Protein AF-A0A1B1BI35-F1 (afdb_monomer_lite)

InterPro domains:
  IPR041413 MmyB-like transcription regulator ligand binding [PF17765] (44-197)

Structure (mmCIF, N/CA/C/O backbone):
data_AF-A0A1B1BI35-F1
#
_entry.id   AF-A0A1B1BI35-F1
#
loop_
_atom_site.group_PDB
_atom_site.id
_atom_site.type_symbol
_atom_site.label_atom_id
_atom_site.label_alt_id
_atom_site.label_comp_id
_atom_site.label_asym_id
_atom_site.label_entity_id
_atom_site.label_seq_id
_atom_site.pdbx_PDB_ins_code
_atom_site.Cartn_x
_atom_site.Cartn_y
_atom_site.Cartn_z
_atom_site.occupancy
_atom_site.B_iso_or_equiv
_atom_site.auth_seq_id
_atom_site.auth_comp_id
_atom_site.auth_asym_id
_atom_site.auth_atom_id
_atom_site.pdbx_PDB_model_num
ATOM 1 N N . MET A 1 1 ? 9.831 3.622 -31.249 1.00 60.44 1 MET A N 1
ATOM 2 C CA . MET A 1 1 ? 9.665 2.218 -31.692 1.00 60.44 1 MET A CA 1
ATOM 3 C C . MET A 1 1 ? 8.207 2.016 -32.098 1.00 60.44 1 MET A C 1
ATOM 5 O O . MET A 1 1 ? 7.365 2.662 -31.490 1.00 60.44 1 MET A O 1
ATOM 9 N N . SER A 1 2 ? 7.895 1.240 -33.143 1.00 77.88 2 SER A N 1
ATOM 10 C CA . SER A 1 2 ? 6.505 1.103 -33.618 1.00 77.88 2 SER A CA 1
ATOM 11 C C . SER A 1 2 ? 5.723 0.047 -32.829 1.00 77.88 2 SER A C 1
ATOM 13 O O . SER A 1 2 ? 6.297 -0.936 -32.355 1.00 77.88 2 SER A O 1
ATOM 15 N N . ASP A 1 3 ? 4.401 0.211 -32.743 1.00 76.00 3 ASP A N 1
ATOM 16 C CA . ASP A 1 3 ? 3.504 -0.740 -32.066 1.00 76.00 3 ASP A CA 1
ATOM 17 C C . ASP A 1 3 ? 3.540 -2.140 -32.683 1.00 76.00 3 ASP A C 1
ATOM 19 O O . ASP A 1 3 ? 3.352 -3.139 -31.992 1.00 76.00 3 ASP A O 1
ATOM 23 N N . GLN A 1 4 ? 3.830 -2.232 -33.980 1.00 79.25 4 GLN A N 1
ATOM 24 C CA . GLN A 1 4 ? 4.000 -3.507 -34.665 1.00 79.25 4 GLN A CA 1
ATOM 25 C C . GLN A 1 4 ? 5.261 -4.245 -34.190 1.00 79.25 4 GLN A C 1
ATOM 27 O O . GLN A 1 4 ? 5.220 -5.459 -33.983 1.00 79.25 4 GLN A O 1
ATOM 32 N N . VAL A 1 5 ? 6.367 -3.523 -33.974 1.00 81.12 5 VAL A N 1
ATOM 33 C CA . VAL A 1 5 ? 7.616 -4.101 -33.452 1.00 81.12 5 VAL A CA 1
ATOM 34 C C . VAL A 1 5 ? 7.436 -4.533 -31.998 1.00 81.12 5 VAL A C 1
ATOM 36 O O . VAL A 1 5 ? 7.802 -5.652 -31.651 1.00 81.12 5 VAL A O 1
ATOM 39 N N . LEU A 1 6 ? 6.793 -3.702 -31.173 1.00 80.81 6 LEU A N 1
ATOM 40 C CA . LEU A 1 6 ? 6.471 -4.037 -29.783 1.00 80.81 6 LEU A CA 1
ATOM 41 C C . LEU A 1 6 ? 5.587 -5.283 -29.670 1.00 80.81 6 LEU A C 1
ATOM 43 O O . LEU A 1 6 ? 5.904 -6.201 -28.920 1.00 80.81 6 LEU A O 1
ATOM 47 N N . ASN A 1 7 ? 4.510 -5.355 -30.453 1.00 79.81 7 ASN A N 1
ATOM 48 C CA . ASN A 1 7 ? 3.645 -6.532 -30.463 1.00 79.81 7 ASN A CA 1
ATOM 49 C C . ASN A 1 7 ? 4.388 -7.791 -30.921 1.00 79.81 7 ASN A C 1
ATOM 51 O O . ASN A 1 7 ? 4.188 -8.856 -30.341 1.00 79.81 7 ASN A O 1
ATOM 55 N N . SER A 1 8 ? 5.264 -7.673 -31.923 1.00 84.50 8 SER A N 1
ATOM 56 C CA . SER A 1 8 ? 6.057 -8.804 -32.418 1.00 84.50 8 SER A CA 1
ATOM 57 C C . SER A 1 8 ? 7.043 -9.309 -31.363 1.00 84.50 8 SER A C 1
ATOM 59 O O . SER A 1 8 ? 7.166 -10.516 -31.173 1.00 84.50 8 SER A O 1
ATOM 61 N N . LEU A 1 9 ? 7.695 -8.398 -30.633 1.00 82.56 9 LEU A N 1
ATOM 62 C CA . LEU A 1 9 ? 8.584 -8.739 -29.520 1.00 82.56 9 LEU A CA 1
ATOM 63 C C . LEU A 1 9 ? 7.821 -9.396 -28.368 1.00 82.56 9 LEU A C 1
ATOM 65 O O . LEU A 1 9 ? 8.246 -10.438 -27.884 1.00 82.56 9 LEU A O 1
ATOM 69 N N . ALA A 1 10 ? 6.665 -8.856 -27.985 1.00 84.12 10 ALA A N 1
ATOM 70 C CA . ALA A 1 10 ? 5.834 -9.431 -26.932 1.00 84.12 10 ALA A CA 1
ATOM 71 C C . ALA A 1 10 ? 5.367 -10.862 -27.256 1.00 84.12 10 ALA A C 1
ATOM 73 O O . ALA A 1 10 ? 5.335 -11.724 -26.381 1.00 84.12 10 ALA A O 1
ATOM 74 N N . VAL A 1 11 ? 5.029 -11.133 -28.524 1.00 83.31 11 VAL A N 1
ATOM 75 C CA . VAL A 1 11 ? 4.691 -12.488 -28.992 1.00 83.31 11 VAL A CA 1
ATOM 76 C C . VAL A 1 11 ? 5.923 -13.396 -29.004 1.00 83.31 11 VAL A C 1
ATOM 78 O O . VAL A 1 11 ? 5.846 -14.527 -28.531 1.00 83.31 11 VAL A O 1
ATOM 81 N N . ALA A 1 12 ? 7.063 -12.915 -29.511 1.00 87.25 12 ALA A N 1
ATOM 82 C CA . ALA A 1 12 ? 8.301 -13.694 -29.576 1.00 87.25 12 ALA A CA 1
ATOM 83 C C . ALA A 1 12 ? 8.819 -14.094 -28.184 1.00 87.25 12 ALA A C 1
ATOM 85 O O . ALA A 1 12 ? 9.282 -15.218 -28.003 1.00 87.25 12 ALA A O 1
ATOM 86 N N . LEU A 1 13 ? 8.690 -13.194 -27.206 1.00 85.06 13 LEU A N 1
ATOM 87 C CA . LEU A 1 13 ? 9.061 -13.413 -25.807 1.00 85.06 13 LEU A CA 1
ATOM 88 C C . LEU A 1 13 ? 8.003 -14.192 -25.008 1.00 85.06 13 LEU A C 1
ATOM 90 O O . LEU A 1 13 ? 8.249 -14.510 -23.852 1.00 85.06 13 LEU A O 1
ATOM 94 N N . ARG A 1 14 ? 6.858 -14.537 -25.622 1.00 84.25 14 ARG A N 1
ATOM 95 C CA . ARG A 1 14 ? 5.731 -15.246 -24.986 1.00 84.25 14 ARG A CA 1
ATOM 96 C C . ARG A 1 14 ? 5.229 -14.571 -23.705 1.00 84.25 14 ARG A C 1
ATOM 98 O O . ARG A 1 14 ? 4.849 -15.262 -22.767 1.00 84.25 14 ARG A O 1
ATOM 105 N N . LEU A 1 15 ? 5.214 -13.240 -23.709 1.00 85.56 15 LEU A N 1
ATOM 106 C CA . LEU A 1 15 ? 4.804 -12.455 -22.551 1.00 85.56 15 LEU A CA 1
ATOM 107 C C . LEU A 1 15 ? 3.325 -12.691 -22.222 1.00 85.56 15 LEU A C 1
ATOM 109 O O . LEU A 1 15 ? 2.480 -12.636 -23.129 1.00 85.56 15 LEU A O 1
ATOM 113 N N . ASP A 1 16 ? 3.020 -12.898 -20.943 1.00 84.75 16 ASP A N 1
ATOM 114 C CA . ASP A 1 16 ? 1.648 -12.909 -20.432 1.00 84.75 16 ASP A CA 1
ATOM 115 C C . ASP A 1 16 ? 1.015 -11.501 -20.440 1.00 84.75 16 ASP A C 1
ATOM 117 O O . ASP A 1 16 ? 1.645 -10.515 -20.817 1.00 84.75 16 ASP A O 1
ATOM 121 N N . GLU A 1 17 ? -0.264 -11.371 -20.082 1.00 82.38 17 GLU A N 1
ATOM 122 C CA . GLU A 1 17 ? -0.963 -10.076 -20.128 1.00 82.38 17 GLU A CA 1
ATOM 123 C C . GLU A 1 17 ? -0.304 -8.998 -19.250 1.00 82.38 17 GLU A C 1
ATOM 125 O O . GLU A 1 17 ? -0.201 -7.838 -19.660 1.00 82.38 17 GLU A O 1
ATOM 130 N N . THR A 1 18 ? 0.211 -9.389 -18.086 1.00 79.88 18 THR A N 1
ATOM 131 C CA . THR A 1 18 ? 0.877 -8.490 -17.141 1.00 79.88 18 THR A CA 1
ATOM 132 C C . THR A 1 18 ? 2.262 -8.097 -17.640 1.00 79.88 18 THR A C 1
ATOM 134 O O . THR A 1 18 ? 2.604 -6.912 -17.678 1.00 79.88 18 THR A O 1
ATOM 137 N N . GLU A 1 19 ? 3.042 -9.068 -18.103 1.00 82.50 19 GLU A N 1
ATOM 138 C CA . GLU A 1 19 ? 4.357 -8.847 -18.697 1.00 82.50 19 GLU A CA 1
ATOM 139 C C . GLU A 1 19 ? 4.255 -7.988 -19.960 1.00 82.50 19 GLU A C 1
ATOM 141 O O . GLU A 1 19 ? 5.093 -7.117 -20.193 1.00 82.50 19 GLU A O 1
ATOM 146 N N . ARG A 1 20 ? 3.195 -8.166 -20.759 1.00 83.81 20 ARG A N 1
ATOM 147 C CA . ARG A 1 20 ? 2.880 -7.295 -21.896 1.00 83.81 20 ARG A CA 1
ATOM 148 C C . ARG A 1 20 ? 2.598 -5.881 -21.420 1.00 83.81 20 ARG A C 1
ATOM 150 O O . ARG A 1 20 ? 3.213 -4.959 -21.951 1.00 83.81 20 ARG A O 1
ATOM 157 N N . ALA A 1 21 ? 1.709 -5.689 -20.445 1.00 81.56 21 ALA A N 1
ATOM 158 C CA . ALA A 1 21 ? 1.395 -4.363 -19.914 1.00 81.56 21 ALA A CA 1
ATOM 159 C C . ALA A 1 21 ? 2.665 -3.639 -19.433 1.00 81.56 21 ALA A C 1
ATOM 161 O O . ALA A 1 21 ? 2.911 -2.500 -19.839 1.00 81.56 21 ALA A O 1
ATOM 162 N N . TYR A 1 22 ? 3.522 -4.332 -18.676 1.00 79.50 22 TYR A N 1
ATOM 163 C CA . TYR A 1 22 ? 4.817 -3.810 -18.244 1.00 79.50 22 TYR A CA 1
ATOM 164 C C . TYR A 1 22 ? 5.746 -3.496 -19.425 1.00 79.50 22 TYR A C 1
ATOM 166 O O . TYR A 1 22 ? 6.277 -2.388 -19.517 1.00 79.50 22 TYR A O 1
ATOM 174 N N . PHE A 1 23 ? 5.896 -4.427 -20.372 1.00 82.12 23 PHE A N 1
ATOM 175 C CA . PHE A 1 23 ? 6.736 -4.271 -21.561 1.00 82.12 23 PHE A CA 1
ATOM 176 C C . PHE A 1 23 ? 6.316 -3.067 -22.409 1.00 82.12 23 PHE A C 1
ATOM 178 O O . PHE A 1 23 ? 7.152 -2.248 -22.781 1.00 82.12 23 PHE A O 1
ATOM 185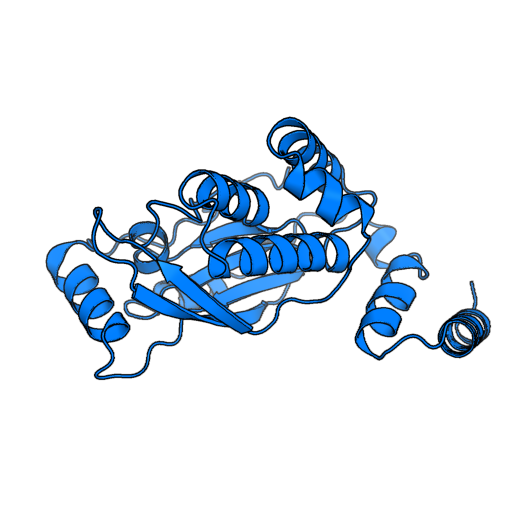 N N . PHE A 1 24 ? 5.020 -2.903 -22.683 1.00 80.25 24 PHE A N 1
ATOM 186 C CA . PHE A 1 24 ? 4.511 -1.744 -23.419 1.00 80.25 24 PHE A CA 1
ATOM 187 C C . PHE A 1 24 ? 4.750 -0.435 -22.669 1.00 80.25 24 PHE A C 1
ATOM 189 O O . PHE A 1 24 ? 5.030 0.581 -23.307 1.00 80.25 24 PHE A O 1
ATOM 196 N N . ARG A 1 25 ? 4.663 -0.456 -21.337 1.00 77.19 25 ARG A N 1
ATOM 197 C CA . ARG A 1 25 ? 4.883 0.711 -20.485 1.00 77.19 25 ARG A CA 1
ATOM 198 C C . ARG A 1 25 ? 6.331 1.192 -20.515 1.00 77.19 25 ARG A C 1
ATOM 200 O O . ARG A 1 25 ? 6.550 2.386 -20.666 1.00 77.19 25 ARG A O 1
ATOM 207 N N . ILE A 1 26 ? 7.301 0.281 -20.422 1.00 79.12 26 ILE A N 1
ATOM 208 C CA . ILE A 1 26 ? 8.733 0.634 -20.448 1.00 79.12 26 ILE A CA 1
ATOM 209 C C . ILE A 1 26 ? 9.250 0.915 -21.864 1.00 79.12 26 ILE A C 1
ATOM 211 O O . ILE A 1 26 ? 10.187 1.684 -22.050 1.00 79.12 26 ILE A O 1
ATOM 215 N N . ALA A 1 27 ? 8.666 0.279 -22.880 1.00 76.50 27 ALA A N 1
ATOM 216 C CA . ALA A 1 27 ? 9.184 0.327 -24.243 1.00 76.50 27 ALA A CA 1
ATOM 217 C C . ALA A 1 27 ? 8.559 1.446 -25.096 1.00 76.50 27 ALA A C 1
ATOM 219 O O . ALA A 1 27 ? 9.023 1.737 -26.208 1.00 76.50 27 ALA A O 1
ATOM 220 N N . ARG A 1 28 ? 7.516 2.098 -24.574 1.00 68.94 28 ARG A N 1
ATOM 221 C CA . ARG A 1 28 ? 7.022 3.373 -25.081 1.00 68.94 28 ARG A CA 1
ATOM 222 C C . ARG A 1 28 ? 7.670 4.495 -24.264 1.00 68.94 28 ARG A C 1
ATOM 224 O O . ARG A 1 28 ? 7.414 4.561 -23.068 1.00 68.94 28 ARG A O 1
ATOM 231 N N . PRO A 1 29 ? 8.432 5.418 -24.878 1.00 52.78 29 PRO A N 1
ATOM 232 C CA . PRO A 1 29 ? 8.625 6.726 -24.270 1.00 52.78 29 PRO A CA 1
ATOM 233 C C . PRO A 1 29 ? 7.230 7.335 -24.158 1.00 52.78 29 PRO A C 1
ATOM 235 O O . PRO A 1 29 ? 6.587 7.648 -25.164 1.00 52.78 29 PRO A O 1
ATOM 238 N N . SER A 1 30 ? 6.689 7.342 -22.948 1.00 46.72 30 SER A N 1
ATOM 239 C CA . SER A 1 30 ? 5.343 7.829 -22.714 1.00 46.72 30 SER A CA 1
ATOM 240 C C . SER A 1 30 ? 5.304 9.302 -23.157 1.00 46.72 30 SER A C 1
ATOM 242 O O . SER A 1 30 ? 6.240 10.042 -22.869 1.00 46.72 30 SER A O 1
ATOM 244 N N . PRO A 1 31 ? 4.248 9.814 -23.811 1.00 45.72 31 PRO A N 1
ATOM 245 C CA . PRO A 1 31 ? 4.056 11.265 -23.901 1.00 45.72 31 PRO A CA 1
ATOM 246 C C . PRO A 1 31 ? 4.034 11.907 -22.500 1.00 45.72 31 PRO A C 1
ATOM 248 O O . PRO A 1 31 ? 4.311 13.090 -22.347 1.00 45.72 31 PRO A O 1
ATOM 251 N N . SER A 1 32 ? 3.754 11.095 -21.474 1.00 43.16 32 SER A N 1
ATOM 252 C CA . SER A 1 32 ? 3.859 11.405 -20.049 1.00 43.16 32 SER A CA 1
ATOM 253 C C . SER A 1 32 ? 5.297 11.416 -19.506 1.00 43.16 32 SER A C 1
ATOM 255 O O . SER A 1 32 ? 5.518 12.009 -18.462 1.00 43.16 32 SER A O 1
ATOM 257 N N . SER A 1 33 ? 6.268 10.796 -20.190 1.00 39.53 33 SER A N 1
ATOM 258 C CA . SER A 1 33 ? 7.699 10.829 -19.837 1.00 39.53 33 SER A CA 1
ATOM 259 C C . SER A 1 33 ? 8.432 12.014 -20.480 1.00 39.53 33 SER A C 1
ATOM 261 O O . SER A 1 33 ? 9.617 12.214 -20.235 1.00 39.53 33 SER A O 1
ATOM 263 N N . VAL A 1 34 ? 7.741 12.814 -21.304 1.00 35.88 34 VAL A N 1
ATOM 264 C CA . VAL A 1 34 ? 8.254 14.086 -21.854 1.00 35.88 34 VAL A CA 1
ATOM 265 C C . VAL A 1 34 ? 8.020 15.250 -20.883 1.00 35.88 34 VAL A C 1
ATOM 267 O O . VAL A 1 34 ? 8.412 16.376 -21.159 1.00 35.88 34 VAL A O 1
ATOM 270 N N . ASP A 1 35 ? 7.417 14.997 -19.723 1.00 39.44 35 ASP A N 1
ATOM 271 C CA . ASP A 1 35 ? 7.101 16.049 -18.768 1.00 39.44 35 ASP A CA 1
ATOM 272 C C . ASP A 1 35 ? 7.579 15.659 -17.367 1.00 39.44 35 ASP A C 1
ATOM 274 O O . ASP A 1 35 ? 6.820 15.597 -16.409 1.00 39.44 35 ASP A O 1
ATOM 278 N N . SER A 1 36 ? 8.891 15.469 -17.222 1.00 41.84 36 SER A N 1
ATOM 279 C CA . SER A 1 36 ? 9.560 15.643 -15.925 1.00 41.84 36 SER A CA 1
ATOM 280 C C . SER A 1 36 ? 9.417 17.082 -15.379 1.00 41.84 36 SER A C 1
ATOM 282 O O . SER A 1 36 ? 9.875 17.373 -14.278 1.00 41.84 36 SER A O 1
ATOM 284 N N . SER A 1 37 ? 8.753 17.977 -16.129 1.00 41.41 37 SER A N 1
ATOM 285 C CA . SER A 1 37 ? 8.281 19.301 -15.715 1.00 41.41 37 SER A CA 1
ATOM 286 C C . SER A 1 37 ? 6.781 19.381 -15.396 1.00 41.41 37 SER A C 1
ATOM 288 O O . SER A 1 37 ? 6.289 20.477 -15.106 1.00 41.41 37 SER A O 1
ATOM 290 N N . ARG A 1 38 ? 6.035 18.264 -15.398 1.00 46.31 38 ARG A N 1
ATOM 291 C CA . ARG A 1 38 ? 4.616 18.290 -15.040 1.00 46.31 38 ARG A CA 1
ATOM 292 C C . ARG A 1 38 ? 4.524 18.583 -13.559 1.00 46.31 38 ARG A C 1
ATOM 294 O O . ARG A 1 38 ? 4.989 17.805 -12.731 1.00 46.31 38 ARG A O 1
ATOM 301 N N . THR A 1 39 ? 3.944 19.734 -13.235 1.00 50.56 39 THR A N 1
ATOM 302 C CA . THR A 1 39 ? 3.620 20.084 -11.858 1.00 50.56 39 THR A CA 1
ATOM 303 C C . THR A 1 39 ? 2.943 18.879 -11.202 1.00 50.56 39 THR A C 1
ATOM 305 O O . THR A 1 39 ? 2.006 18.345 -11.805 1.00 50.56 39 THR A O 1
ATOM 308 N N . PRO A 1 40 ? 3.402 18.455 -10.011 1.00 59.31 40 PRO A N 1
ATOM 309 C CA . PRO A 1 40 ? 2.663 17.576 -9.121 1.00 59.31 40 PRO A CA 1
ATOM 310 C C . PRO A 1 40 ? 1.156 17.706 -9.290 1.00 59.31 40 PRO A C 1
ATOM 312 O O . PRO A 1 40 ? 0.610 18.766 -8.981 1.00 59.31 40 PRO A O 1
ATOM 315 N N . VAL A 1 41 ? 0.482 16.676 -9.811 1.00 67.94 41 VAL A N 1
ATOM 316 C CA . VAL A 1 41 ? -0.983 16.689 -9.803 1.00 67.94 41 VAL A CA 1
ATOM 317 C C . VAL A 1 41 ? -1.378 16.574 -8.334 1.00 67.94 41 VAL A C 1
ATOM 319 O O . VAL A 1 41 ? -1.060 15.559 -7.711 1.00 67.94 41 VAL A O 1
ATOM 322 N N . PRO A 1 42 ? -2.005 17.603 -7.739 1.00 80.06 42 PRO A N 1
ATOM 323 C CA . PRO A 1 42 ? -2.399 17.518 -6.347 1.00 80.06 42 PRO A CA 1
ATOM 324 C C . PRO A 1 42 ? -3.452 16.420 -6.197 1.00 80.06 42 PRO A C 1
ATOM 326 O O . PRO A 1 42 ? -4.319 16.252 -7.063 1.00 80.06 42 PRO A O 1
ATOM 329 N N . LEU A 1 43 ? -3.384 15.680 -5.091 1.00 84.56 43 LEU A N 1
ATOM 330 C CA . LEU A 1 43 ? -4.420 14.716 -4.748 1.00 84.56 43 LEU A CA 1
ATOM 331 C C . LEU A 1 43 ? -5.775 15.434 -4.675 1.00 84.56 43 LEU A C 1
ATOM 333 O O . LEU A 1 43 ? -5.892 16.509 -4.092 1.00 84.56 43 LEU A O 1
ATOM 337 N N . SER A 1 44 ? -6.802 14.847 -5.288 1.00 87.25 44 SER A N 1
ATOM 338 C CA . SER A 1 44 ? -8.133 15.451 -5.322 1.00 87.25 44 SER A CA 1
ATOM 339 C C . SER A 1 44 ? -8.720 15.610 -3.914 1.00 87.25 44 SER A C 1
ATOM 341 O O . SER A 1 44 ? -8.784 14.650 -3.148 1.00 87.25 44 SER A O 1
ATOM 343 N N . GLU A 1 45 ? -9.272 16.788 -3.618 1.00 88.12 45 GLU A N 1
ATOM 344 C CA . GLU A 1 45 ? -10.029 17.057 -2.384 1.00 88.12 45 GLU A CA 1
ATOM 345 C C . GLU A 1 45 ? -11.206 16.085 -2.179 1.00 88.12 45 GLU A C 1
ATOM 347 O O . GLU A 1 45 ? -11.563 15.746 -1.050 1.00 88.12 45 GLU A O 1
ATOM 352 N N . HIS A 1 46 ? -11.797 15.567 -3.263 1.00 90.44 46 HIS A N 1
ATOM 353 C CA . HIS A 1 46 ? -12.851 14.553 -3.169 1.00 90.44 46 HIS A CA 1
ATOM 354 C C . HIS A 1 46 ? -12.322 13.214 -2.650 1.00 90.44 46 HIS A C 1
ATOM 356 O O . HIS A 1 46 ? -13.025 12.533 -1.907 1.00 90.44 46 HIS A O 1
ATOM 362 N N . VAL A 1 47 ? -11.081 12.856 -2.989 1.00 91.06 47 VAL A N 1
ATOM 363 C CA . VAL A 1 47 ? -10.427 11.649 -2.468 1.00 91.06 47 VAL A CA 1
ATOM 364 C C . VAL A 1 47 ? -10.103 11.831 -0.989 1.00 91.06 47 VAL A C 1
ATOM 366 O O . VAL A 1 47 ? -10.373 10.934 -0.199 1.00 91.06 47 VAL A O 1
ATOM 369 N N . LEU A 1 48 ? -9.619 13.009 -0.585 1.00 90.06 48 LEU A N 1
ATOM 370 C CA . LEU A 1 48 ? -9.397 13.335 0.829 1.00 90.06 48 LEU A CA 1
ATOM 371 C C . LEU A 1 48 ? -10.701 13.303 1.641 1.00 90.06 48 LEU A C 1
ATOM 373 O O . LEU A 1 48 ? -10.736 12.777 2.757 1.00 90.06 48 LEU A O 1
ATOM 377 N N . THR A 1 49 ? -11.789 13.819 1.066 1.00 90.31 49 THR A N 1
ATOM 378 C CA . THR A 1 49 ? -13.128 13.775 1.672 1.00 90.31 49 THR A CA 1
ATOM 379 C C . THR A 1 49 ? -13.619 12.335 1.816 1.00 90.31 49 THR A C 1
ATOM 381 O O . THR A 1 49 ? -14.110 11.959 2.880 1.00 90.31 49 THR A O 1
ATOM 384 N N . LEU A 1 50 ? -13.450 11.509 0.778 1.00 91.88 50 LEU A N 1
ATOM 385 C CA . LEU A 1 50 ? -13.794 10.088 0.819 1.00 91.88 50 LEU A CA 1
ATOM 386 C C . LEU A 1 50 ? -12.999 9.362 1.909 1.00 91.88 50 LEU A C 1
ATOM 388 O O . LEU A 1 50 ? -13.589 8.689 2.751 1.00 91.88 50 LEU A O 1
ATOM 392 N N . LEU A 1 51 ? -11.684 9.571 1.942 1.00 91.38 51 LEU A N 1
ATOM 393 C CA . LEU A 1 51 ? -10.785 8.973 2.922 1.00 91.38 51 LEU A CA 1
ATOM 394 C C . LEU A 1 51 ? -11.175 9.354 4.361 1.00 91.38 51 LEU A C 1
ATOM 396 O O . LEU A 1 51 ? -11.194 8.501 5.246 1.00 91.38 51 LEU A O 1
ATOM 400 N N . SER A 1 52 ? -11.572 10.614 4.572 1.00 88.44 52 SER A N 1
ATOM 401 C CA . SER A 1 52 ? -12.076 11.116 5.859 1.00 88.44 52 SER A CA 1
ATOM 402 C C . SER A 1 52 ? -13.437 10.525 6.246 1.00 88.44 52 SER A C 1
ATOM 404 O O . SER A 1 52 ? -13.739 10.402 7.430 1.00 88.44 52 SER A O 1
ATOM 406 N N . SER A 1 53 ? -14.274 10.164 5.267 1.00 90.75 53 SER A N 1
ATOM 407 C CA . SER A 1 53 ? -15.602 9.582 5.517 1.00 90.75 53 SER A CA 1
ATOM 408 C C . SER A 1 53 ? -15.545 8.126 5.995 1.00 90.75 53 SER A C 1
ATOM 410 O O . SER A 1 53 ? -16.485 7.639 6.627 1.00 90.75 53 SER A O 1
ATOM 412 N N . TRP A 1 54 ? -14.437 7.429 5.736 1.00 90.88 54 TRP A N 1
ATOM 413 C CA . TRP A 1 54 ? -14.221 6.054 6.166 1.00 90.88 54 TRP A CA 1
ATOM 414 C C . TRP A 1 54 ? -13.663 5.982 7.586 1.00 90.88 54 TRP A C 1
ATOM 416 O O . TRP A 1 54 ? -12.468 5.811 7.807 1.00 90.88 54 TRP A O 1
ATOM 426 N N . SER A 1 55 ? -14.558 6.058 8.568 1.00 82.56 55 SER A N 1
ATOM 427 C CA . SER A 1 55 ? -14.211 5.935 9.990 1.00 82.56 55 SER A CA 1
ATOM 428 C C . SER A 1 55 ? -13.948 4.496 10.453 1.00 82.56 55 SER A C 1
ATOM 430 O O . SER A 1 55 ? -13.259 4.296 11.448 1.00 82.56 55 SER A O 1
ATOM 432 N N . ASN A 1 56 ? -14.480 3.498 9.737 1.00 85.94 56 ASN A N 1
ATOM 433 C CA . ASN A 1 56 ? -14.381 2.070 10.089 1.00 85.94 56 ASN A CA 1
ATOM 434 C C . ASN A 1 56 ? -13.589 1.243 9.075 1.00 85.94 56 ASN A C 1
ATOM 436 O O . ASN A 1 56 ? -13.428 0.043 9.266 1.00 85.94 56 ASN A O 1
ATOM 440 N N . VAL A 1 57 ? -13.160 1.858 7.976 1.00 92.69 57 VAL A N 1
ATOM 441 C CA . VAL A 1 57 ? -12.422 1.186 6.907 1.00 92.69 57 VAL A CA 1
ATOM 442 C C . VAL A 1 57 ? -11.072 1.872 6.836 1.00 92.69 57 VAL A C 1
ATOM 444 O O . VAL A 1 57 ? -11.004 3.021 6.397 1.00 92.69 57 VAL A O 1
ATOM 447 N N . PRO A 1 58 ? -10.001 1.238 7.319 1.00 92.94 58 PRO A N 1
ATOM 448 C CA . PRO A 1 58 ? -8.707 1.866 7.245 1.00 92.94 58 PRO A CA 1
ATOM 449 C C . PRO A 1 58 ? -8.257 1.905 5.782 1.00 92.94 58 PRO A C 1
ATOM 451 O O . PRO A 1 58 ? -8.515 0.983 5.000 1.00 92.94 58 PRO A O 1
ATOM 454 N N . ALA A 1 59 ? -7.674 3.035 5.402 1.00 93.75 59 ALA A N 1
ATOM 455 C CA . ALA A 1 59 ? -7.273 3.300 4.038 1.00 93.75 59 ALA A CA 1
ATOM 456 C C . ALA A 1 59 ? -6.153 4.343 3.966 1.00 93.75 59 ALA A C 1
ATOM 458 O O . ALA A 1 59 ? -6.034 5.226 4.824 1.00 93.75 59 ALA A O 1
ATOM 459 N N . TYR A 1 60 ? -5.362 4.263 2.901 1.00 92.62 60 TYR A N 1
ATOM 460 C CA . TYR A 1 60 ? -4.345 5.252 2.558 1.00 92.62 60 TYR A CA 1
ATOM 461 C C . TYR A 1 60 ? -4.178 5.365 1.042 1.00 92.62 60 TYR A C 1
ATOM 463 O O . TYR A 1 60 ? -4.523 4.454 0.293 1.00 92.62 60 TYR A O 1
ATOM 471 N N . VAL A 1 61 ? -3.639 6.494 0.595 1.00 93.12 61 VAL A N 1
ATOM 472 C CA . VAL A 1 61 ? -3.333 6.815 -0.799 1.00 93.12 61 VAL A CA 1
ATOM 473 C C . VAL A 1 61 ? -1.823 6.895 -0.966 1.00 93.12 61 VAL A C 1
ATOM 475 O O . VAL A 1 61 ? -1.141 7.470 -0.118 1.00 93.12 61 VAL A O 1
ATOM 478 N N . PHE A 1 62 ? -1.310 6.355 -2.065 1.00 91.88 62 PHE A N 1
ATOM 479 C CA . PHE A 1 62 ? 0.110 6.333 -2.393 1.00 91.88 62 PHE A CA 1
ATOM 480 C C . PHE A 1 62 ? 0.363 6.618 -3.877 1.00 91.88 62 PHE A C 1
ATOM 482 O O . PHE A 1 62 ? -0.538 6.489 -4.713 1.00 91.88 62 PHE A O 1
ATOM 489 N N . ASP A 1 63 ? 1.579 7.052 -4.193 1.00 90.94 63 ASP A N 1
ATOM 490 C CA . ASP A 1 63 ? 2.015 7.352 -5.559 1.00 90.94 63 ASP A CA 1
ATOM 491 C C . ASP A 1 63 ? 2.659 6.141 -6.267 1.00 90.94 63 ASP A C 1
ATOM 493 O O . ASP A 1 63 ? 2.751 5.038 -5.726 1.00 90.94 63 ASP A O 1
ATOM 497 N N . SER A 1 64 ? 3.143 6.332 -7.496 1.00 90.56 64 SER A N 1
ATOM 498 C CA . SER A 1 64 ? 3.813 5.272 -8.263 1.00 90.56 64 SER A CA 1
ATOM 499 C C . SER A 1 64 ? 5.118 4.759 -7.640 1.00 90.56 64 SER A C 1
ATOM 501 O O . SER A 1 64 ? 5.557 3.664 -7.988 1.00 90.56 64 SER A O 1
ATOM 503 N N . ASN A 1 65 ? 5.748 5.538 -6.754 1.00 91.56 65 ASN A N 1
ATOM 504 C CA . ASN A 1 65 ? 6.939 5.147 -5.999 1.00 91.56 65 ASN A CA 1
ATOM 505 C C . ASN A 1 65 ? 6.585 4.498 -4.656 1.00 91.56 65 ASN A C 1
ATOM 507 O O . ASN A 1 65 ? 7.493 4.167 -3.896 1.00 91.56 65 ASN A O 1
ATOM 511 N N . GLN A 1 66 ? 5.293 4.291 -4.379 1.00 92.88 66 GLN A N 1
ATOM 512 C CA . GLN A 1 66 ? 4.776 3.757 -3.124 1.00 92.88 66 GLN A CA 1
ATOM 513 C C . GLN A 1 66 ? 4.965 4.682 -1.913 1.00 92.88 66 GLN A C 1
ATOM 515 O O . GLN A 1 66 ? 4.874 4.223 -0.773 1.00 92.88 66 GLN A O 1
ATOM 520 N N . ASP A 1 67 ? 5.192 5.978 -2.132 1.00 90.75 67 ASP A N 1
ATOM 521 C CA . ASP A 1 67 ? 5.181 6.958 -1.049 1.00 90.75 67 ASP A CA 1
ATOM 522 C C . ASP A 1 67 ? 3.731 7.236 -0.631 1.00 90.75 67 ASP A C 1
ATOM 524 O O . ASP A 1 67 ? 2.865 7.509 -1.468 1.00 90.75 67 ASP A O 1
ATOM 528 N N . ILE A 1 68 ? 3.450 7.160 0.672 1.00 90.44 68 ILE A N 1
ATOM 529 C CA . ILE A 1 68 ? 2.108 7.382 1.220 1.00 90.44 68 ILE A CA 1
ATOM 530 C C . ILE A 1 68 ? 1.835 8.885 1.290 1.00 90.44 68 ILE A C 1
ATOM 532 O O . ILE A 1 68 ? 2.438 9.612 2.082 1.00 90.44 68 ILE A O 1
ATOM 536 N N . VAL A 1 69 ? 0.877 9.346 0.483 1.00 88.94 69 VAL A N 1
ATOM 537 C CA . VAL A 1 69 ? 0.532 10.767 0.326 1.00 88.94 69 VAL A CA 1
ATOM 538 C C . VAL A 1 69 ? -0.700 11.188 1.125 1.00 88.94 69 VAL A C 1
ATOM 540 O O . VAL A 1 69 ? -0.875 12.376 1.383 1.00 88.94 69 VAL A O 1
ATOM 543 N N . ALA A 1 70 ? -1.558 10.252 1.534 1.00 88.88 70 ALA A N 1
ATOM 544 C CA . ALA A 1 70 ? -2.664 10.525 2.451 1.00 88.88 70 ALA A CA 1
ATOM 545 C C . ALA A 1 70 ? -3.069 9.265 3.224 1.00 88.88 70 ALA A C 1
ATOM 547 O O . ALA A 1 70 ? -2.994 8.169 2.686 1.00 88.88 70 ALA A O 1
ATOM 548 N N . ILE A 1 71 ? -3.536 9.403 4.463 1.00 89.81 71 ILE A N 1
ATOM 549 C CA . ILE A 1 71 ? -3.939 8.280 5.320 1.00 89.81 71 ILE A CA 1
ATOM 550 C C . ILE A 1 71 ? -5.060 8.698 6.281 1.00 89.81 71 ILE A C 1
ATOM 552 O O . ILE A 1 71 ? -5.034 9.808 6.825 1.00 89.81 71 ILE A O 1
ATOM 556 N N . ASN A 1 72 ? -6.066 7.838 6.480 1.00 90.69 72 ASN A N 1
ATOM 557 C CA . ASN A 1 72 ? -7.097 8.087 7.494 1.00 90.69 72 ASN A CA 1
ATOM 558 C C . ASN A 1 72 ? -6.639 7.686 8.902 1.00 90.69 72 ASN A C 1
ATOM 560 O O . ASN A 1 72 ? -5.685 6.933 9.075 1.00 90.69 72 ASN A O 1
ATOM 564 N N . GLU A 1 73 ? -7.331 8.195 9.926 1.00 88.06 73 GLU A N 1
ATOM 565 C CA . GLU A 1 73 ? -6.937 7.986 11.328 1.00 88.06 73 GLU A CA 1
ATOM 566 C C . GLU A 1 73 ? -6.900 6.498 11.715 1.00 88.06 73 GLU A C 1
ATOM 568 O O . GLU A 1 73 ? -6.015 6.082 12.455 1.00 88.06 73 GLU A O 1
ATOM 573 N N . MET A 1 74 ? -7.821 5.680 11.192 1.00 90.00 74 MET A N 1
ATOM 574 C CA . MET A 1 74 ? -7.835 4.241 11.475 1.00 90.00 74 MET A CA 1
ATOM 575 C C . MET A 1 74 ? -6.594 3.543 10.900 1.00 90.00 74 MET A C 1
ATOM 577 O O . MET A 1 74 ? -5.982 2.731 11.587 1.00 90.00 74 MET A O 1
ATOM 581 N N . ALA A 1 75 ? -6.205 3.859 9.662 1.00 88.94 75 ALA A N 1
ATOM 582 C CA . ALA A 1 75 ? -5.005 3.302 9.045 1.00 88.94 75 ALA A CA 1
ATOM 583 C C . ALA A 1 75 ? -3.725 3.773 9.742 1.00 88.94 75 ALA A C 1
ATOM 585 O O . ALA A 1 75 ? -2.836 2.964 9.991 1.00 88.94 75 ALA A O 1
ATOM 586 N N . ASP A 1 76 ? -3.666 5.057 10.101 1.00 84.50 76 ASP A N 1
ATOM 587 C CA . ASP A 1 76 ? -2.564 5.644 10.871 1.00 84.50 76 ASP A CA 1
ATOM 588 C C . ASP A 1 76 ? -2.438 4.963 12.246 1.00 84.50 76 ASP A C 1
ATOM 590 O O . ASP A 1 76 ? -1.330 4.691 12.694 1.00 84.50 76 ASP A O 1
ATOM 594 N N . TYR A 1 77 ? -3.559 4.607 12.890 1.00 85.06 77 TYR A N 1
ATOM 595 C CA . TYR A 1 77 ? -3.553 3.912 14.182 1.00 85.06 77 TYR A CA 1
ATOM 596 C C . TYR A 1 77 ? -3.162 2.434 14.090 1.00 85.06 77 TYR A C 1
ATOM 598 O O . TYR A 1 77 ? -2.400 1.947 14.923 1.00 85.06 77 TYR A O 1
ATOM 606 N N . LEU A 1 78 ? -3.672 1.699 13.096 1.00 82.38 78 LEU A N 1
ATOM 607 C CA . LEU A 1 78 ? -3.279 0.300 12.870 1.00 82.38 78 LEU A CA 1
ATOM 608 C C . LEU A 1 78 ? -1.788 0.140 12.569 1.00 82.38 78 LEU A C 1
ATOM 610 O O . LEU A 1 78 ? -1.287 -0.982 12.545 1.00 82.38 78 LEU A O 1
ATOM 614 N N . SER A 1 79 ? -1.089 1.250 12.351 1.00 68.38 79 SER A N 1
ATOM 615 C CA . SER A 1 79 ? 0.344 1.284 12.176 1.00 68.38 79 SER A CA 1
ATOM 616 C C . SER A 1 79 ? 1.085 1.375 13.512 1.00 68.38 79 SER A C 1
ATOM 618 O O . SER A 1 79 ? 1.413 2.456 14.007 1.00 68.38 79 SER A O 1
ATOM 620 N N . PRO A 1 80 ? 1.483 0.214 14.046 1.00 50.72 80 PRO A N 1
ATOM 621 C CA . PRO A 1 80 ? 2.824 0.082 14.575 1.00 50.72 80 PRO A CA 1
ATOM 622 C C . PRO A 1 80 ? 3.522 -1.080 13.857 1.00 50.72 80 PRO A C 1
ATOM 624 O O . PRO A 1 80 ? 3.801 -2.116 14.456 1.00 50.72 80 PRO A O 1
ATOM 627 N N . GLY A 1 81 ? 3.799 -0.909 12.554 1.00 49.81 81 GLY A N 1
ATOM 628 C CA . GLY A 1 81 ? 4.678 -1.837 11.830 1.00 49.81 81 GLY A CA 1
ATOM 629 C C . GLY A 1 81 ? 4.826 -1.677 10.311 1.00 49.81 81 GLY A C 1
ATOM 630 O O . GLY A 1 81 ? 5.773 -2.247 9.783 1.00 49.81 81 GLY A O 1
ATOM 631 N N . TYR A 1 82 ? 3.940 -0.956 9.599 1.00 55.66 82 TYR A N 1
ATOM 632 C CA . TYR A 1 82 ? 3.873 -1.090 8.123 1.00 55.66 82 TYR A CA 1
ATOM 633 C C . TYR A 1 82 ? 3.502 0.155 7.302 1.00 55.66 82 TYR A C 1
ATOM 635 O O . TYR A 1 82 ? 3.513 0.058 6.080 1.00 55.66 82 TYR A O 1
ATOM 643 N N . ALA A 1 83 ? 3.140 1.296 7.892 1.00 49.38 83 ALA A N 1
ATOM 644 C CA . ALA A 1 83 ? 2.838 2.502 7.108 1.00 49.38 83 ALA A CA 1
ATOM 645 C C . ALA A 1 83 ? 2.683 3.727 8.012 1.00 49.38 83 ALA A C 1
ATOM 647 O O . ALA A 1 83 ? 1.676 3.849 8.707 1.00 49.38 83 ALA A O 1
ATOM 648 N N . TRP A 1 84 ? 3.641 4.648 8.026 1.00 52.44 84 TRP A N 1
ATOM 649 C CA . TRP A 1 84 ? 3.434 5.974 8.620 1.00 52.44 84 TRP A CA 1
ATOM 650 C C . TRP A 1 84 ? 3.097 7.006 7.531 1.00 52.44 84 TRP A C 1
ATOM 652 O O . TRP A 1 84 ? 3.435 6.839 6.361 1.00 52.44 84 TRP A O 1
ATOM 662 N N . TYR A 1 85 ? 2.420 8.098 7.887 1.00 45.75 85 TYR A N 1
ATOM 663 C CA . TYR A 1 85 ? 2.241 9.218 6.959 1.00 45.75 85 TYR A CA 1
ATOM 664 C C . TYR A 1 85 ? 3.601 9.800 6.519 1.00 45.75 85 TYR A C 1
ATOM 666 O O . TYR A 1 85 ? 4.355 10.300 7.354 1.00 45.75 85 TYR A O 1
ATOM 674 N N . GLY A 1 86 ? 3.905 9.786 5.216 1.00 56.12 86 GLY A N 1
ATOM 675 C CA . GLY A 1 86 ? 5.224 10.162 4.686 1.00 56.12 86 GLY A CA 1
ATOM 676 C C . GLY A 1 86 ? 6.257 9.027 4.695 1.00 56.12 86 GLY A C 1
ATOM 677 O O . GLY A 1 86 ? 7.430 9.274 4.417 1.00 56.12 86 GLY A O 1
ATOM 678 N N . ASP A 1 87 ? 5.826 7.809 5.019 1.00 76.00 87 ASP A N 1
ATOM 679 C CA . ASP A 1 87 ? 6.588 6.577 4.831 1.00 76.00 87 ASP A CA 1
ATOM 680 C C . ASP A 1 87 ? 6.408 6.031 3.406 1.00 76.00 87 ASP A C 1
ATOM 682 O O . ASP A 1 87 ? 5.568 6.501 2.629 1.00 76.00 87 ASP A O 1
ATOM 686 N N . ASN A 1 88 ? 7.197 5.017 3.074 1.00 89.81 88 ASN A N 1
ATOM 687 C CA . ASN A 1 88 ? 7.155 4.321 1.799 1.00 89.81 88 ASN A CA 1
ATOM 688 C C . ASN A 1 88 ? 6.776 2.853 2.016 1.00 89.81 88 ASN A C 1
ATOM 690 O O . ASN A 1 88 ? 7.425 2.172 2.806 1.00 89.81 88 ASN A O 1
ATOM 694 N N . ILE A 1 89 ? 5.783 2.342 1.281 1.00 91.94 89 ILE A N 1
ATOM 695 C CA . ILE A 1 89 ? 5.242 0.985 1.499 1.00 91.94 89 ILE A CA 1
ATOM 696 C C . ILE A 1 89 ? 6.337 -0.086 1.394 1.00 91.94 89 ILE A C 1
ATOM 698 O O . ILE A 1 89 ? 6.341 -1.022 2.191 1.00 91.94 89 ILE A O 1
ATOM 702 N N . ALA A 1 90 ? 7.289 0.043 0.458 1.00 92.75 90 ALA A N 1
ATOM 703 C CA . ALA A 1 90 ? 8.402 -0.901 0.360 1.00 92.75 90 ALA A CA 1
ATOM 704 C C . ALA A 1 90 ? 9.301 -0.839 1.595 1.00 92.75 90 ALA A C 1
ATOM 706 O O . ALA A 1 90 ? 9.622 -1.877 2.169 1.00 92.75 90 ALA A O 1
ATOM 707 N N . ILE A 1 91 ? 9.669 0.361 2.046 1.00 91.38 91 ILE A N 1
ATOM 708 C CA . ILE A 1 91 ? 10.482 0.533 3.259 1.00 91.38 91 ILE A CA 1
ATOM 709 C C . ILE A 1 91 ? 9.791 -0.111 4.460 1.00 91.38 91 ILE A C 1
ATOM 711 O O . ILE A 1 91 ? 10.407 -0.907 5.174 1.00 91.38 91 ILE A O 1
ATOM 715 N N . SER A 1 92 ? 8.500 0.148 4.639 1.00 88.06 92 SER A N 1
ATOM 716 C CA . SER A 1 92 ? 7.746 -0.417 5.749 1.00 88.06 92 SER A CA 1
ATOM 717 C C . SER A 1 92 ? 7.604 -1.943 5.654 1.00 88.06 92 SER A C 1
ATOM 719 O O . SER A 1 92 ? 7.782 -2.635 6.656 1.00 88.06 92 SER A O 1
ATOM 721 N N . ALA A 1 93 ? 7.360 -2.497 4.459 1.00 90.38 93 ALA A N 1
ATOM 722 C CA . ALA A 1 93 ? 7.266 -3.945 4.247 1.00 90.38 93 ALA A CA 1
ATOM 723 C C . ALA A 1 93 ? 8.567 -4.679 4.626 1.00 90.38 93 ALA A C 1
ATOM 725 O O . ALA A 1 93 ? 8.525 -5.744 5.244 1.00 90.38 93 ALA A O 1
ATOM 726 N N . PHE A 1 94 ? 9.732 -4.102 4.317 1.00 91.25 94 PHE A N 1
ATOM 727 C CA . PHE A 1 94 ? 11.026 -4.682 4.697 1.00 91.25 94 PHE A CA 1
ATOM 728 C C . PHE A 1 94 ? 11.391 -4.447 6.168 1.00 91.25 94 PHE A C 1
ATOM 730 O O . PHE A 1 94 ? 11.998 -5.321 6.796 1.00 91.25 94 PHE A O 1
ATOM 737 N N . GLY A 1 95 ? 10.986 -3.314 6.748 1.00 87.19 95 GLY A N 1
ATOM 738 C CA . GLY A 1 95 ? 11.114 -3.076 8.189 1.00 87.19 95 GLY A CA 1
ATOM 739 C C . GLY A 1 95 ? 10.361 -4.133 8.996 1.00 87.19 95 GLY A C 1
ATOM 740 O O . GLY A 1 95 ? 10.882 -4.711 9.947 1.00 87.19 95 GLY A O 1
ATOM 741 N N . ALA A 1 96 ? 9.167 -4.479 8.548 1.00 83.69 96 ALA A N 1
ATOM 742 C CA . ALA A 1 96 ? 8.385 -5.539 9.137 1.00 83.69 96 ALA A CA 1
ATOM 743 C C . ALA A 1 96 ? 8.929 -6.949 8.939 1.00 83.69 96 ALA A C 1
ATOM 745 O O . ALA A 1 96 ? 8.930 -7.748 9.875 1.00 83.69 96 ALA A O 1
ATOM 746 N N . LEU A 1 97 ? 9.418 -7.258 7.739 1.00 87.12 97 LEU A N 1
ATOM 747 C CA . LEU A 1 97 ? 10.074 -8.534 7.490 1.00 87.12 97 LEU A CA 1
ATOM 748 C C . LEU A 1 97 ? 11.295 -8.720 8.406 1.00 87.12 97 LEU A C 1
ATOM 750 O O . LEU A 1 97 ? 11.602 -9.834 8.807 1.00 87.12 97 LEU A O 1
ATOM 754 N N . THR A 1 98 ? 11.943 -7.628 8.818 1.00 87.00 98 THR A N 1
ATOM 755 C CA . THR A 1 98 ? 13.011 -7.664 9.831 1.00 87.00 98 THR A CA 1
ATOM 756 C C . THR A 1 98 ? 12.487 -8.045 11.222 1.00 87.00 98 THR A C 1
ATOM 758 O O . THR A 1 98 ? 13.184 -8.728 11.971 1.00 87.00 98 THR A O 1
ATOM 761 N N . LEU A 1 99 ? 11.265 -7.636 11.581 1.00 84.44 99 LEU A N 1
ATOM 762 C CA . LEU A 1 99 ? 10.618 -8.007 12.847 1.00 84.44 99 LEU A CA 1
ATOM 763 C C . LEU A 1 99 ? 10.078 -9.445 12.834 1.00 84.44 99 LEU A C 1
ATOM 765 O O . LEU A 1 99 ? 10.044 -10.095 13.879 1.00 84.44 99 LEU A O 1
ATOM 769 N N . PHE A 1 100 ? 9.678 -9.944 11.664 1.00 85.50 100 PHE A N 1
ATOM 770 C CA . PHE A 1 100 ? 9.062 -11.259 11.479 1.00 85.50 100 PHE A CA 1
ATOM 771 C C . PHE A 1 100 ? 9.734 -12.060 10.343 1.00 85.50 100 PHE A C 1
ATOM 773 O O . PHE A 1 100 ? 9.068 -12.417 9.368 1.00 85.50 100 PHE A O 1
ATOM 780 N N . PRO A 1 101 ? 11.039 -12.377 10.453 1.00 86.06 101 PRO A N 1
ATOM 781 C CA . PRO A 1 101 ? 11.833 -12.918 9.343 1.00 86.06 101 PRO A CA 1
ATOM 782 C C . PRO A 1 101 ? 11.394 -14.308 8.866 1.00 86.06 101 PRO A C 1
ATOM 784 O O . PRO A 1 101 ? 11.580 -14.637 7.698 1.00 86.06 101 PRO A O 1
ATOM 787 N N . ASP A 1 102 ? 10.788 -15.106 9.750 1.00 88.12 102 ASP A N 1
ATOM 788 C CA . ASP A 1 102 ? 10.378 -16.487 9.460 1.00 88.12 102 ASP A CA 1
ATOM 789 C C . ASP A 1 102 ? 8.901 -16.611 9.046 1.00 88.12 102 ASP A C 1
ATOM 791 O O . ASP A 1 102 ? 8.400 -17.717 8.828 1.00 88.12 102 ASP A O 1
ATOM 795 N N . ASN A 1 103 ? 8.170 -15.496 8.960 1.00 88.62 103 ASN A N 1
ATOM 796 C CA . ASN A 1 103 ? 6.759 -15.512 8.597 1.00 88.62 103 ASN A CA 1
ATOM 797 C C . ASN A 1 103 ? 6.596 -15.330 7.078 1.00 88.62 103 ASN A C 1
ATOM 799 O O . ASN A 1 103 ? 6.919 -14.282 6.515 1.00 88.62 103 ASN A O 1
ATOM 803 N N . ALA A 1 104 ? 6.066 -16.371 6.432 1.00 92.25 104 ALA A N 1
ATOM 804 C CA . ALA A 1 104 ? 5.883 -16.439 4.986 1.00 92.25 104 ALA A CA 1
ATOM 805 C C . ALA A 1 104 ? 5.003 -15.308 4.427 1.00 92.25 104 ALA A C 1
ATOM 807 O O . ALA A 1 104 ? 5.314 -14.792 3.357 1.00 92.25 104 ALA A O 1
ATOM 808 N N . ASP A 1 105 ? 3.987 -14.856 5.170 1.00 89.94 105 ASP A N 1
ATOM 809 C CA . ASP A 1 105 ? 3.100 -13.781 4.715 1.00 89.94 105 ASP A CA 1
ATOM 810 C C . ASP A 1 105 ? 3.887 -12.481 4.499 1.00 89.94 105 ASP A C 1
ATOM 812 O O . ASP A 1 105 ? 3.689 -11.784 3.505 1.00 89.94 105 ASP A O 1
ATOM 816 N N . PHE A 1 106 ? 4.835 -12.160 5.387 1.00 90.31 106 PHE A N 1
ATOM 817 C CA . PHE A 1 106 ? 5.662 -10.959 5.234 1.00 90.31 106 PHE A CA 1
ATOM 818 C C . PHE A 1 106 ? 6.681 -11.085 4.103 1.00 90.31 106 PHE A C 1
ATOM 820 O O . PHE A 1 106 ? 6.969 -10.090 3.436 1.00 90.31 106 PHE A O 1
ATOM 827 N N . VAL A 1 107 ? 7.187 -12.292 3.834 1.00 93.06 107 VAL A N 1
ATOM 828 C CA . VAL A 1 107 ? 8.045 -12.544 2.666 1.00 93.06 107 VAL A CA 1
ATOM 829 C C . VAL A 1 107 ? 7.260 -12.328 1.369 1.00 93.06 107 VAL A C 1
ATOM 831 O O . VAL A 1 107 ? 7.763 -11.676 0.449 1.00 93.06 107 VAL A O 1
ATOM 834 N N . ASP A 1 108 ? 6.028 -12.831 1.299 1.00 92.62 108 ASP A N 1
ATOM 835 C CA . ASP A 1 108 ? 5.168 -12.718 0.118 1.00 92.62 108 ASP A CA 1
ATOM 836 C C . ASP A 1 108 ? 4.695 -11.279 -0.117 1.00 92.62 108 ASP A C 1
ATOM 838 O O . ASP A 1 108 ? 4.694 -10.800 -1.257 1.00 92.62 108 ASP A O 1
ATOM 842 N N . ILE A 1 109 ? 4.379 -10.545 0.955 1.00 92.06 109 ILE A N 1
ATOM 843 C CA . ILE A 1 109 ? 4.071 -9.111 0.892 1.00 92.06 109 ILE A CA 1
ATOM 844 C C . ILE A 1 109 ? 5.287 -8.324 0.408 1.00 92.06 109 ILE A C 1
ATOM 846 O O . ILE A 1 109 ? 5.149 -7.509 -0.504 1.00 92.06 109 ILE A O 1
ATOM 850 N N . ALA A 1 110 ? 6.480 -8.573 0.956 1.00 93.06 110 ALA A N 1
ATOM 851 C CA . ALA A 1 110 ? 7.699 -7.894 0.519 1.00 93.06 110 ALA A CA 1
ATOM 852 C C . ALA A 1 110 ? 7.981 -8.159 -0.969 1.00 93.06 110 ALA A C 1
ATOM 854 O O . ALA A 1 110 ? 8.215 -7.220 -1.729 1.00 93.06 110 ALA A O 1
ATOM 855 N N . ARG A 1 111 ? 7.861 -9.416 -1.417 1.00 95.38 111 ARG A N 1
ATOM 856 C CA . ARG A 1 111 ? 8.031 -9.798 -2.827 1.00 95.38 111 ARG A CA 1
ATOM 857 C C . ARG A 1 111 ? 7.032 -9.091 -3.741 1.00 95.38 111 ARG A C 1
ATOM 859 O O . ARG A 1 111 ? 7.433 -8.501 -4.743 1.00 95.38 111 ARG A O 1
ATOM 866 N N . SER A 1 112 ? 5.750 -9.113 -3.379 1.00 94.12 112 SER A N 1
ATOM 867 C CA . SER A 1 112 ? 4.681 -8.455 -4.143 1.00 94.12 112 SER A CA 1
ATOM 868 C C . SER A 1 112 ? 4.880 -6.941 -4.192 1.00 94.12 112 SER A C 1
ATOM 870 O O . SER A 1 112 ? 4.694 -6.317 -5.235 1.00 94.12 112 SER A O 1
ATOM 872 N N . THR A 1 113 ? 5.348 -6.354 -3.089 1.00 94.75 113 THR A N 1
ATOM 873 C CA . THR A 1 113 ? 5.647 -4.922 -2.988 1.00 94.75 113 THR A CA 1
ATOM 874 C C . THR A 1 113 ? 6.805 -4.529 -3.903 1.00 94.75 113 THR A C 1
ATOM 876 O O . THR A 1 113 ? 6.691 -3.531 -4.613 1.00 94.75 113 THR A O 1
ATOM 879 N N . VAL A 1 114 ? 7.878 -5.330 -3.966 1.00 96.81 114 VAL A N 1
ATOM 880 C CA . VAL A 1 114 ? 9.007 -5.120 -4.893 1.00 96.81 114 VAL A CA 1
ATOM 881 C C . VAL A 1 114 ? 8.558 -5.207 -6.350 1.00 96.81 114 VAL A C 1
ATOM 883 O O . VAL A 1 114 ? 8.885 -4.324 -7.150 1.00 96.81 114 VAL A O 1
ATOM 886 N N . ALA A 1 115 ? 7.784 -6.240 -6.692 1.00 95.94 115 ALA A N 1
ATOM 887 C CA . ALA A 1 115 ? 7.269 -6.420 -8.043 1.00 95.94 115 ALA A CA 1
ATOM 888 C C . ALA A 1 115 ? 6.371 -5.243 -8.458 1.00 95.94 115 ALA A C 1
ATOM 890 O O . ALA A 1 115 ? 6.518 -4.713 -9.561 1.00 95.94 115 ALA A O 1
ATOM 891 N N . ALA A 1 116 ? 5.509 -4.772 -7.553 1.00 94.38 116 ALA A N 1
ATOM 892 C CA . ALA A 1 116 ? 4.640 -3.624 -7.784 1.00 94.38 116 ALA A CA 1
ATOM 893 C C . ALA A 1 116 ? 5.404 -2.302 -7.875 1.00 94.38 116 ALA A C 1
ATOM 895 O O . ALA A 1 116 ? 5.051 -1.464 -8.704 1.00 94.38 116 ALA A O 1
ATOM 896 N N . LEU A 1 117 ? 6.460 -2.109 -7.081 1.00 95.06 117 LEU A N 1
ATOM 897 C CA . LEU A 1 117 ? 7.321 -0.931 -7.177 1.00 95.06 117 LEU A CA 1
ATOM 898 C C . LEU A 1 117 ? 7.963 -0.865 -8.563 1.00 95.06 117 LEU A C 1
ATOM 900 O O . LEU A 1 117 ? 7.871 0.153 -9.245 1.00 95.06 117 LEU A O 1
ATOM 904 N N . ARG A 1 118 ? 8.545 -1.977 -9.029 1.00 94.31 118 ARG A N 1
ATOM 905 C CA . ARG A 1 118 ? 9.127 -2.065 -10.374 1.00 94.31 118 ARG A CA 1
ATOM 906 C C . ARG A 1 118 ? 8.071 -1.879 -11.464 1.00 94.31 118 ARG A C 1
ATOM 908 O O . ARG A 1 118 ? 8.346 -1.229 -12.476 1.00 94.31 118 ARG A O 1
ATOM 915 N N . PHE A 1 119 ? 6.885 -2.450 -11.265 1.00 91.69 119 PHE A N 1
ATOM 916 C CA . PHE A 1 119 ? 5.784 -2.365 -12.216 1.00 91.69 119 PHE A CA 1
ATOM 917 C C . PHE A 1 119 ? 5.171 -0.971 -12.306 1.00 91.69 119 PHE A C 1
ATOM 919 O O . PHE A 1 119 ? 4.645 -0.667 -13.365 1.00 91.69 119 PHE A O 1
ATOM 926 N N . ASN A 1 120 ? 5.218 -0.140 -11.257 1.00 88.50 120 ASN A N 1
ATOM 927 C CA . ASN A 1 120 ? 4.524 1.153 -11.214 1.00 88.50 120 ASN A CA 1
ATOM 928 C C . ASN A 1 120 ? 5.454 2.368 -11.283 1.00 88.50 120 ASN A C 1
ATOM 930 O O . ASN A 1 120 ? 5.096 3.353 -11.931 1.00 88.50 120 ASN A O 1
ATOM 934 N N . ALA A 1 121 ? 6.653 2.309 -10.714 1.00 88.19 121 ALA A N 1
ATOM 935 C CA . ALA A 1 121 ? 7.550 3.458 -10.691 1.00 88.19 121 ALA A CA 1
ATOM 936 C C . ALA A 1 121 ? 8.108 3.787 -12.083 1.00 88.19 121 ALA A C 1
ATOM 938 O O . ALA A 1 121 ? 8.267 2.906 -12.935 1.00 88.19 121 ALA A O 1
ATOM 939 N N . ASP A 1 122 ? 8.407 5.064 -12.310 1.00 85.69 122 ASP A N 1
ATO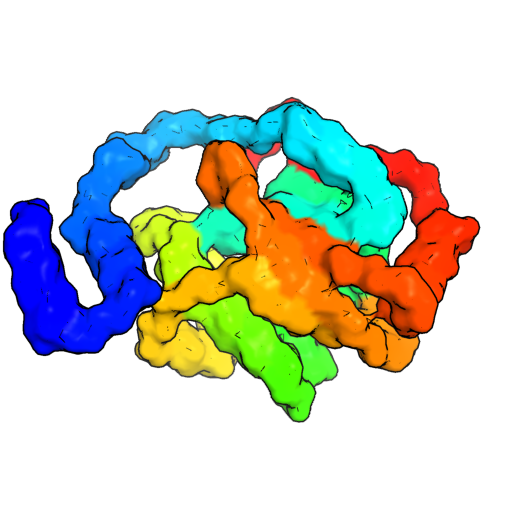M 940 C CA . ASP A 1 122 ? 9.182 5.503 -13.469 1.00 85.69 122 ASP A CA 1
ATOM 941 C C . ASP A 1 122 ? 10.664 5.139 -13.235 1.00 85.69 122 ASP A C 1
ATOM 943 O O . ASP A 1 122 ? 11.236 5.578 -12.231 1.00 85.69 122 ASP A O 1
ATOM 947 N N . PRO A 1 123 ? 11.294 4.330 -14.114 1.00 86.31 123 PRO A N 1
ATOM 948 C CA . PRO A 1 123 ? 12.681 3.896 -13.944 1.00 86.31 123 PRO A CA 1
ATOM 949 C C . PRO A 1 123 ? 13.690 5.052 -13.883 1.00 86.31 123 PRO A C 1
ATOM 951 O O . PRO A 1 123 ? 14.755 4.883 -13.286 1.00 86.31 123 PRO A O 1
ATOM 954 N N . ASP A 1 124 ? 13.362 6.212 -14.461 1.00 83.94 124 ASP A N 1
ATOM 955 C CA . ASP A 1 124 ? 14.236 7.387 -14.473 1.00 83.94 124 ASP A CA 1
ATOM 956 C C . ASP A 1 124 ? 14.003 8.318 -13.268 1.00 83.94 124 ASP A C 1
ATOM 958 O O . ASP A 1 124 ? 14.790 9.245 -13.027 1.00 83.94 124 ASP A O 1
ATOM 962 N N . ASN A 1 125 ? 12.967 8.062 -12.457 1.00 84.88 125 ASN A N 1
ATOM 963 C CA . ASN A 1 125 ? 12.637 8.890 -11.302 1.00 84.88 125 ASN A CA 1
ATOM 964 C C . ASN A 1 125 ? 13.750 8.807 -10.229 1.00 84.88 125 ASN A C 1
ATOM 966 O O . ASN A 1 125 ? 14.085 7.714 -9.756 1.00 84.88 125 ASN A O 1
ATOM 970 N N . PRO A 1 126 ? 14.346 9.942 -9.803 1.00 89.06 126 PRO A N 1
ATOM 971 C CA . PRO A 1 126 ? 15.332 9.966 -8.723 1.00 89.06 126 PRO A CA 1
ATOM 972 C C . PRO A 1 126 ? 14.839 9.311 -7.429 1.00 89.06 126 PRO A C 1
ATOM 974 O O . PRO A 1 126 ? 15.615 8.607 -6.785 1.00 89.06 126 PRO A O 1
ATOM 977 N N . ARG A 1 127 ? 13.554 9.469 -7.093 1.00 90.44 127 ARG A N 1
ATOM 978 C CA . ARG A 1 127 ? 12.954 8.906 -5.883 1.00 90.44 127 ARG A CA 1
ATOM 979 C C . ARG A 1 127 ? 13.009 7.380 -5.864 1.00 90.44 127 ARG A C 1
ATOM 981 O O . ARG A 1 127 ? 13.365 6.795 -4.844 1.00 90.44 127 ARG A O 1
ATOM 988 N N . LEU A 1 128 ? 12.771 6.729 -7.006 1.00 93.25 128 LEU A N 1
ATOM 989 C CA . LEU A 1 128 ? 12.925 5.278 -7.131 1.00 93.25 128 LEU A CA 1
ATOM 990 C C . LEU A 1 128 ? 14.364 4.841 -6.822 1.00 93.25 128 LEU A C 1
ATOM 992 O O . LEU A 1 128 ? 14.578 3.863 -6.107 1.00 93.25 128 LEU A O 1
ATOM 996 N N . ARG A 1 129 ? 15.361 5.574 -7.335 1.00 93.88 129 ARG A N 1
ATOM 997 C CA . ARG A 1 129 ? 16.779 5.270 -7.080 1.00 93.88 129 ARG A CA 1
ATOM 998 C C . ARG A 1 129 ? 17.141 5.403 -5.603 1.00 93.88 129 ARG A C 1
ATOM 1000 O O . ARG A 1 129 ? 17.917 4.587 -5.115 1.00 93.88 129 ARG A O 1
ATOM 1007 N N . GLU A 1 130 ? 16.580 6.385 -4.901 1.00 94.44 130 GLU A N 1
ATOM 1008 C CA . GLU A 1 130 ? 16.763 6.535 -3.452 1.00 94.44 130 GLU A CA 1
ATOM 1009 C C . GLU A 1 130 ? 16.195 5.339 -2.681 1.00 94.44 130 GLU A C 1
ATOM 1011 O O . GLU A 1 130 ? 16.910 4.743 -1.878 1.00 94.44 130 GLU A O 1
ATOM 1016 N N . ILE A 1 131 ? 14.943 4.957 -2.959 1.00 94.81 131 ILE A N 1
ATOM 1017 C CA . ILE A 1 131 ? 14.260 3.843 -2.281 1.00 94.81 131 ILE A CA 1
ATOM 1018 C C . ILE A 1 131 ? 15.024 2.532 -2.499 1.00 94.81 131 ILE A C 1
ATOM 1020 O O . ILE A 1 131 ? 15.339 1.823 -1.545 1.00 94.81 131 ILE A O 1
ATOM 1024 N N . VAL A 1 132 ? 15.377 2.234 -3.754 1.00 96.00 132 VAL A N 1
ATOM 1025 C CA . VAL A 1 132 ? 16.137 1.029 -4.116 1.00 96.00 132 VAL A CA 1
ATOM 1026 C C . VAL A 1 132 ? 17.520 1.041 -3.471 1.00 96.00 132 VAL A C 1
ATOM 1028 O O . VAL A 1 132 ? 17.961 0.012 -2.967 1.00 96.00 132 VAL A O 1
ATOM 1031 N N . GLY A 1 133 ? 18.205 2.188 -3.474 1.00 96.25 133 GLY A N 1
ATOM 1032 C CA . GLY A 1 133 ? 19.520 2.335 -2.854 1.00 96.25 133 GLY A CA 1
ATOM 1033 C C . GLY A 1 133 ? 19.485 2.068 -1.351 1.00 96.25 133 GLY A C 1
ATOM 1034 O O . GLY A 1 133 ? 20.325 1.324 -0.853 1.00 96.25 133 GLY A O 1
ATOM 1035 N N . GLN A 1 134 ? 18.489 2.615 -0.651 1.00 94.62 134 GLN A N 1
ATOM 1036 C CA . GLN A 1 134 ? 18.297 2.385 0.779 1.00 94.62 134 GLN A CA 1
ATOM 1037 C C . GLN A 1 134 ? 18.015 0.906 1.073 1.00 94.62 134 GLN A C 1
ATOM 1039 O O . GLN A 1 134 ? 18.739 0.269 1.836 1.00 94.62 134 GLN A O 1
ATOM 1044 N N . LEU A 1 135 ? 17.006 0.330 0.417 1.00 95.31 135 LEU A N 1
ATOM 1045 C CA . LEU A 1 135 ? 16.588 -1.051 0.664 1.00 95.31 135 LEU A CA 1
ATOM 1046 C C . LEU A 1 135 ? 17.659 -2.081 0.285 1.00 95.31 135 LEU A C 1
ATOM 1048 O O . LEU A 1 135 ? 17.777 -3.113 0.944 1.00 95.31 135 LEU A O 1
ATOM 1052 N N . ALA A 1 136 ? 18.467 -1.808 -0.742 1.00 96.19 136 ALA A N 1
ATOM 1053 C CA . ALA A 1 136 ? 19.573 -2.681 -1.126 1.00 96.19 136 ALA A CA 1
ATOM 1054 C C . ALA A 1 136 ? 20.687 -2.729 -0.070 1.00 96.19 136 ALA A C 1
ATOM 1056 O O . ALA A 1 136 ? 21.319 -3.773 0.097 1.00 96.19 136 ALA A O 1
ATOM 1057 N N . VAL A 1 137 ? 20.921 -1.624 0.647 1.00 95.31 137 VAL A N 1
ATOM 1058 C CA . VAL A 1 137 ? 21.880 -1.570 1.761 1.00 95.31 137 VAL A CA 1
ATOM 1059 C C . VAL A 1 137 ? 21.331 -2.303 2.983 1.00 95.31 137 VAL A C 1
ATOM 1061 O O . VAL A 1 137 ? 22.061 -3.067 3.614 1.00 95.31 137 VAL A O 1
ATOM 1064 N N . ASP A 1 138 ? 20.052 -2.100 3.291 1.00 91.62 138 ASP A N 1
ATOM 1065 C CA . ASP A 1 138 ? 19.453 -2.591 4.533 1.00 91.62 138 ASP A CA 1
ATOM 1066 C C . ASP A 1 138 ? 19.023 -4.064 4.462 1.00 91.62 138 ASP A C 1
ATOM 1068 O O . ASP A 1 138 ? 18.957 -4.740 5.489 1.00 91.62 138 ASP A O 1
ATOM 1072 N N . SER A 1 139 ? 18.730 -4.587 3.264 1.00 94.31 139 SER A N 1
ATOM 1073 C CA . SER A 1 139 ? 18.182 -5.933 3.089 1.00 94.31 139 SER A CA 1
ATOM 1074 C C . SER A 1 139 ? 18.831 -6.702 1.925 1.00 94.31 139 SER A C 1
ATOM 1076 O O . SER A 1 139 ? 18.562 -6.437 0.747 1.00 94.31 139 SER A O 1
ATOM 1078 N N . PRO A 1 140 ? 19.622 -7.753 2.220 1.00 94.81 140 PRO A N 1
ATOM 1079 C CA . PRO A 1 140 ? 20.108 -8.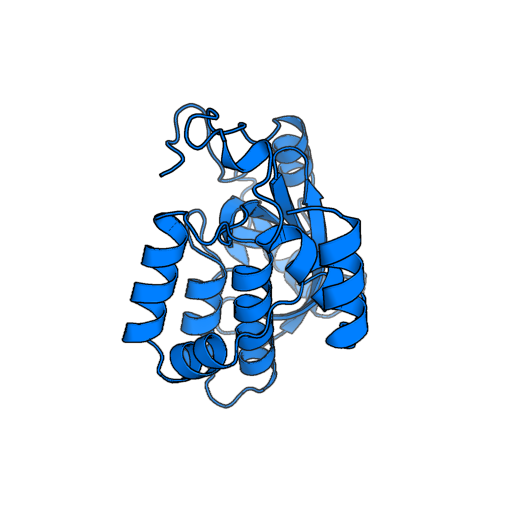682 1.199 1.00 94.81 140 PRO A CA 1
ATOM 1080 C C . PRO A 1 140 ? 18.972 -9.369 0.429 1.00 94.81 140 PRO A C 1
ATOM 1082 O O . PRO A 1 140 ? 19.095 -9.620 -0.769 1.00 94.81 140 PRO A O 1
ATOM 1085 N N . LEU A 1 141 ? 17.851 -9.640 1.105 1.00 94.69 141 LEU A N 1
ATOM 1086 C CA . LEU A 1 141 ? 16.679 -10.254 0.488 1.00 94.69 141 LEU A CA 1
ATOM 1087 C C . LEU A 1 141 ? 15.995 -9.301 -0.499 1.00 94.69 141 LEU A C 1
ATOM 1089 O O . LEU A 1 141 ? 15.611 -9.740 -1.582 1.00 94.69 141 LEU A O 1
ATOM 1093 N N . PHE A 1 142 ? 15.914 -8.000 -0.186 1.00 96.44 142 PHE A N 1
ATOM 1094 C CA . PHE A 1 142 ? 15.474 -7.001 -1.165 1.00 96.44 142 PHE A CA 1
ATOM 1095 C C . PHE A 1 142 ? 16.366 -7.026 -2.405 1.00 96.44 142 PHE A C 1
ATOM 1097 O O . PHE A 1 142 ? 15.859 -7.097 -3.520 1.00 96.44 142 PHE A O 1
ATOM 1104 N N . SER A 1 143 ? 17.691 -7.009 -2.219 1.00 96.44 143 SER A N 1
ATOM 1105 C CA . SER A 1 143 ? 18.641 -7.032 -3.337 1.00 96.44 143 SER A CA 1
ATOM 1106 C C . SER A 1 143 ? 18.424 -8.246 -4.242 1.00 96.44 143 SER A C 1
ATOM 1108 O O . SER A 1 143 ? 18.425 -8.106 -5.464 1.00 96.44 143 SER A O 1
ATOM 1110 N N . GLN A 1 144 ? 18.177 -9.421 -3.656 1.00 96.12 144 GLN A N 1
ATOM 1111 C CA . GLN A 1 144 ? 17.835 -10.627 -4.408 1.00 96.12 144 GLN A CA 1
ATOM 1112 C C . GLN A 1 144 ? 16.534 -10.449 -5.205 1.00 96.12 144 GLN A C 1
ATOM 1114 O O . GLN A 1 144 ? 16.544 -10.605 -6.423 1.00 96.12 144 GLN A O 1
ATOM 1119 N N . MET A 1 145 ? 15.442 -10.047 -4.546 1.00 96.69 145 MET A N 1
ATOM 1120 C CA . MET A 1 145 ? 14.142 -9.833 -5.200 1.00 96.69 145 MET A CA 1
ATOM 1121 C C . MET A 1 145 ? 14.205 -8.763 -6.300 1.00 96.69 145 MET A C 1
ATOM 1123 O O . MET A 1 145 ? 13.543 -8.879 -7.329 1.00 96.69 145 MET A O 1
ATOM 1127 N N . TRP A 1 146 ? 15.012 -7.718 -6.113 1.00 96.44 146 TRP A N 1
ATOM 1128 C CA . TRP A 1 146 ? 15.193 -6.664 -7.105 1.00 96.44 146 TRP A CA 1
ATOM 1129 C C . TRP A 1 146 ? 15.923 -7.186 -8.350 1.00 96.44 146 TRP A C 1
ATOM 1131 O O . TRP A 1 146 ? 15.519 -6.853 -9.466 1.00 96.44 146 TRP A O 1
ATOM 1141 N N . ILE A 1 147 ? 16.956 -8.020 -8.181 1.00 95.50 147 ILE A N 1
ATOM 1142 C CA . ILE A 1 147 ? 17.713 -8.644 -9.283 1.00 95.50 147 ILE A CA 1
ATOM 1143 C C . ILE A 1 147 ? 16.872 -9.679 -10.043 1.00 95.50 147 ILE A C 1
ATOM 1145 O O . ILE A 1 147 ? 17.091 -9.865 -11.236 1.00 95.50 147 ILE A O 1
ATOM 1149 N N . ASP A 1 148 ? 15.874 -10.295 -9.409 1.00 94.19 148 ASP A N 1
ATOM 1150 C CA . ASP A 1 148 ? 14.955 -11.226 -10.084 1.00 94.19 148 ASP A CA 1
ATOM 1151 C C . ASP A 1 148 ? 14.090 -10.539 -11.164 1.00 94.19 148 ASP A C 1
ATOM 1153 O O . ASP A 1 148 ? 13.460 -11.215 -11.976 1.00 94.19 148 ASP A O 1
ATOM 1157 N N . HIS A 1 149 ? 14.080 -9.198 -11.211 1.00 89.06 149 HIS A N 1
ATOM 1158 C CA . HIS A 1 149 ? 13.388 -8.382 -12.217 1.00 89.06 149 HIS A CA 1
ATOM 1159 C C . HIS A 1 149 ? 11.874 -8.622 -12.329 1.00 89.06 149 HIS A C 1
ATOM 1161 O O . HIS A 1 149 ? 11.264 -8.212 -13.318 1.00 89.06 149 HIS A O 1
ATOM 1167 N N . ASP A 1 150 ? 11.255 -9.207 -11.303 1.00 92.00 150 ASP A N 1
ATOM 1168 C CA . ASP A 1 150 ? 9.809 -9.391 -11.278 1.00 92.00 150 ASP A CA 1
ATOM 1169 C C . ASP A 1 150 ? 9.087 -8.034 -11.291 1.00 92.00 150 ASP A C 1
ATOM 1171 O O . ASP A 1 150 ? 9.484 -7.091 -10.599 1.00 92.00 150 ASP A O 1
ATOM 1175 N N . ALA A 1 151 ? 8.050 -7.925 -12.117 1.00 92.12 151 ALA A N 1
ATOM 1176 C CA . ALA A 1 151 ? 7.297 -6.701 -12.349 1.00 92.12 151 ALA A CA 1
ATOM 1177 C C . ALA A 1 151 ? 5.831 -7.049 -12.603 1.00 92.12 151 ALA A C 1
ATOM 1179 O O . ALA A 1 151 ? 5.432 -7.367 -13.725 1.00 92.12 151 ALA A O 1
ATOM 1180 N N . ARG A 1 152 ? 5.022 -6.979 -11.548 1.00 90.25 152 ARG A N 1
ATOM 1181 C CA . ARG A 1 152 ? 3.592 -7.291 -11.586 1.00 90.25 152 ARG A CA 1
ATOM 1182 C C . ARG A 1 152 ? 2.818 -6.280 -10.746 1.00 90.25 152 ARG A C 1
ATOM 1184 O O . ARG A 1 152 ? 3.350 -5.827 -9.732 1.00 90.25 152 ARG A O 1
ATOM 1191 N N . PRO A 1 153 ? 1.591 -5.904 -11.141 1.00 87.62 153 PRO A N 1
ATOM 1192 C CA . PRO A 1 153 ? 0.757 -5.060 -10.312 1.00 87.62 153 PRO A CA 1
ATOM 1193 C C . PRO A 1 153 ? 0.346 -5.820 -9.052 1.00 87.62 153 PRO A C 1
ATOM 1195 O O . PRO A 1 153 ? 0.237 -7.045 -9.038 1.00 87.62 153 PRO A O 1
ATOM 1198 N N . MET A 1 154 ? 0.076 -5.057 -8.004 1.00 87.44 154 MET A N 1
ATOM 1199 C CA . MET A 1 154 ? -0.512 -5.545 -6.769 1.00 87.44 154 MET A CA 1
ATOM 1200 C C . MET A 1 154 ? -1.942 -5.003 -6.711 1.00 87.44 154 MET A C 1
ATOM 1202 O O . MET A 1 154 ? -2.139 -3.802 -6.882 1.00 87.44 154 MET A O 1
ATOM 1206 N N . THR A 1 155 ? -2.934 -5.882 -6.554 1.00 90.38 155 THR A N 1
ATOM 1207 C CA . THR A 1 155 ? -4.359 -5.522 -6.704 1.00 90.38 155 THR A CA 1
ATOM 1208 C C . THR A 1 155 ? -5.181 -5.800 -5.457 1.00 90.38 155 THR A C 1
ATOM 1210 O O . THR A 1 155 ? -6.009 -4.981 -5.079 1.00 90.38 155 THR A O 1
ATOM 1213 N N . GLU A 1 156 ? -4.955 -6.937 -4.808 1.00 93.75 156 GLU A N 1
ATOM 1214 C CA . GLU A 1 156 ? -5.645 -7.360 -3.591 1.00 93.75 156 GLU A CA 1
ATOM 1215 C C . GLU A 1 156 ? -4.814 -8.409 -2.853 1.00 93.75 156 GLU A C 1
ATOM 1217 O O . GLU A 1 156 ? -3.890 -8.999 -3.421 1.00 93.75 156 GLU A O 1
ATOM 1222 N N . GLY A 1 157 ? -5.153 -8.658 -1.594 1.00 92.69 157 GLY A N 1
ATOM 1223 C CA . GLY A 1 157 ? -4.524 -9.706 -0.808 1.00 92.69 157 GLY A CA 1
ATOM 1224 C C . GLY A 1 157 ? -4.881 -9.607 0.662 1.00 92.69 157 GLY A C 1
ATOM 1225 O O . GLY A 1 157 ? -5.904 -9.039 1.041 1.00 92.69 157 GLY A O 1
ATOM 1226 N N . THR A 1 158 ? -4.019 -10.162 1.506 1.00 92.50 158 THR A N 1
ATOM 1227 C CA . THR A 1 158 ? -4.142 -10.070 2.960 1.00 92.50 158 THR A CA 1
ATOM 1228 C C . THR A 1 158 ? -2.848 -9.582 3.593 1.00 92.50 158 THR A C 1
ATOM 1230 O O . THR A 1 158 ? -1.775 -9.758 3.023 1.00 92.50 158 THR A O 1
ATOM 1233 N N . VAL A 1 159 ? -2.943 -8.960 4.766 1.00 89.50 159 VAL A N 1
ATOM 1234 C CA . VAL A 1 159 ? -1.791 -8.527 5.561 1.00 89.50 159 VAL A CA 1
ATOM 1235 C C . VAL A 1 159 ? -1.993 -8.893 7.034 1.00 89.50 159 VAL A C 1
ATOM 1237 O O . VAL A 1 159 ? -3.056 -8.592 7.585 1.00 89.50 159 VAL A O 1
ATOM 1240 N N . PRO A 1 160 ? -1.018 -9.542 7.694 1.00 89.69 160 PRO A N 1
ATOM 1241 C CA . PRO A 1 160 ? -1.047 -9.722 9.138 1.00 89.69 160 PRO A CA 1
ATOM 1242 C C . PRO A 1 160 ? -0.674 -8.410 9.840 1.00 89.69 160 PRO A C 1
ATOM 1244 O O . PRO A 1 160 ? 0.368 -7.823 9.556 1.00 89.69 160 PRO A O 1
ATOM 1247 N N . ILE A 1 161 ? -1.504 -7.957 10.782 1.00 86.50 161 ILE A N 1
ATOM 1248 C CA . ILE A 1 161 ? -1.281 -6.727 11.558 1.00 86.50 161 ILE A CA 1
ATOM 1249 C C . ILE A 1 161 ? -1.319 -7.050 13.053 1.00 86.50 161 ILE A C 1
ATOM 1251 O O . ILE A 1 161 ? -2.251 -7.695 13.530 1.00 86.50 161 ILE A O 1
ATOM 1255 N N . SER A 1 162 ? -0.322 -6.576 13.803 1.00 83.38 162 SER A N 1
ATOM 1256 C CA . SER A 1 162 ? -0.329 -6.577 15.272 1.00 83.38 162 SER A CA 1
ATOM 1257 C C . SER A 1 162 ? -0.650 -5.170 15.762 1.00 83.38 162 SER A C 1
ATOM 1259 O O . SER A 1 162 ? -0.070 -4.200 15.276 1.00 83.38 162 SER A O 1
ATOM 1261 N N . VAL A 1 163 ? -1.561 -5.054 16.727 1.00 81.69 163 VAL A N 1
ATOM 1262 C CA . VAL A 1 163 ? -1.944 -3.771 17.328 1.00 81.69 163 VAL A CA 1
ATOM 1263 C C . VAL A 1 163 ? -1.568 -3.794 18.801 1.00 81.69 163 VAL A C 1
ATOM 1265 O O . VAL A 1 163 ? -1.960 -4.701 19.527 1.00 81.69 163 VAL A O 1
ATOM 1268 N N . ASP A 1 164 ? -0.808 -2.797 19.257 1.00 79.31 164 ASP A N 1
ATOM 1269 C CA . ASP A 1 164 ? -0.379 -2.669 20.659 1.00 79.31 164 ASP A CA 1
ATOM 1270 C C . ASP A 1 164 ? 0.323 -3.936 21.215 1.00 79.31 164 ASP A C 1
ATOM 1272 O O . ASP A 1 164 ? 0.228 -4.246 22.403 1.00 79.31 164 ASP A O 1
ATOM 1276 N N . GLY A 1 165 ? 1.025 -4.691 20.357 1.00 75.00 165 GLY A N 1
ATOM 1277 C CA . GLY A 1 165 ? 1.702 -5.941 20.728 1.00 7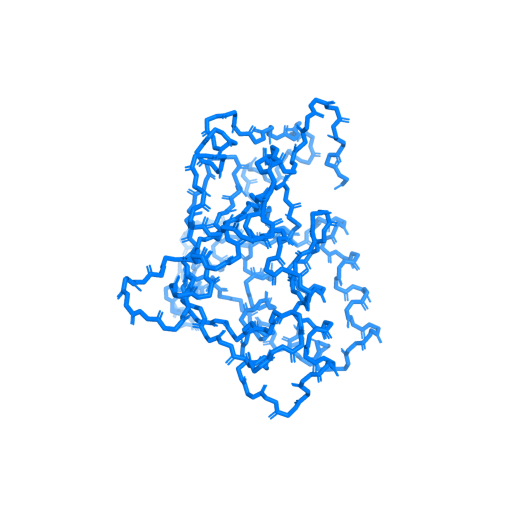5.00 165 GLY A CA 1
ATOM 1278 C C . GLY A 1 165 ? 0.774 -7.154 20.869 1.00 75.00 165 GLY A C 1
ATOM 1279 O O . GLY A 1 165 ? 1.173 -8.164 21.449 1.00 75.00 165 GLY A O 1
ATOM 1280 N N . SER A 1 166 ? -0.461 -7.067 20.362 1.00 78.25 166 SER A N 1
ATOM 1281 C CA . SER A 1 166 ? -1.387 -8.197 20.281 1.00 78.25 166 SER A CA 1
ATOM 1282 C C . SER A 1 166 ? -0.890 -9.291 19.334 1.00 78.25 166 SER A C 1
ATOM 1284 O O . SER A 1 166 ? 0.014 -9.090 18.520 1.00 78.25 166 SER A O 1
ATOM 1286 N N . GLU A 1 167 ? -1.566 -10.438 19.369 1.00 85.62 167 GLU A N 1
ATOM 1287 C CA . GLU A 1 167 ? -1.493 -11.425 18.290 1.00 85.62 167 GLU A CA 1
ATOM 1288 C C . GLU A 1 167 ? -1.789 -10.777 16.924 1.00 85.62 167 GLU A C 1
ATOM 1290 O O . GLU A 1 167 ? -2.534 -9.791 16.841 1.00 85.62 167 GLU A O 1
ATOM 1295 N N . LEU A 1 168 ? -1.185 -11.332 15.868 1.00 88.44 168 LEU A N 1
ATOM 1296 C CA . LEU A 1 168 ? -1.425 -10.916 14.491 1.00 88.44 168 LEU A CA 1
ATOM 1297 C C . LEU A 1 168 ? -2.872 -11.222 14.092 1.00 88.44 168 LEU A C 1
ATOM 1299 O O . LEU A 1 168 ? -3.345 -12.350 14.212 1.00 88.44 168 LEU A O 1
ATOM 1303 N N . VAL A 1 169 ? -3.555 -10.211 13.569 1.00 91.31 169 VAL A N 1
ATOM 1304 C CA . VAL A 1 169 ? -4.876 -10.334 12.958 1.00 91.31 169 VAL A CA 1
ATOM 1305 C C . VAL A 1 169 ? -4.732 -10.059 11.470 1.00 91.31 169 VAL A C 1
ATOM 1307 O O . VAL A 1 169 ? -4.156 -9.050 11.070 1.00 91.31 169 VAL A O 1
ATOM 1310 N N . THR A 1 170 ? -5.246 -10.963 10.644 1.00 91.06 170 THR A N 1
ATOM 1311 C CA . THR A 1 170 ? -5.166 -10.842 9.187 1.00 91.06 170 THR A CA 1
ATOM 1312 C C . THR A 1 170 ? -6.260 -9.921 8.656 1.00 91.06 170 THR A C 1
ATOM 1314 O O . THR A 1 170 ? -7.446 -10.136 8.914 1.00 91.06 170 THR A O 1
ATOM 1317 N N . PHE A 1 171 ? -5.861 -8.921 7.873 1.00 93.00 171 PHE A N 1
ATOM 1318 C CA . PHE A 1 171 ? -6.751 -7.976 7.204 1.00 93.00 171 PHE A CA 1
ATOM 1319 C C . PHE A 1 171 ? -6.733 -8.202 5.691 1.00 93.00 171 PHE A C 1
ATOM 1321 O O . PHE A 1 171 ? -5.648 -8.210 5.108 1.00 93.00 171 PHE A O 1
ATOM 1328 N N . PRO A 1 172 ? -7.893 -8.347 5.027 1.00 94.38 172 PRO A N 1
ATOM 1329 C CA . PRO A 1 172 ? -7.957 -8.268 3.573 1.00 94.38 172 PRO A CA 1
ATOM 1330 C C . PRO A 1 172 ? -7.707 -6.830 3.121 1.00 94.38 172 PRO A C 1
ATOM 1332 O O . PRO A 1 172 ? -8.139 -5.890 3.788 1.00 94.38 172 PRO A O 1
ATOM 1335 N N . TRP A 1 173 ? -7.051 -6.656 1.981 1.00 93.94 173 TRP A N 1
ATOM 1336 C CA . TRP A 1 173 ? -6.838 -5.362 1.349 1.00 93.94 173 TRP A CA 1
ATOM 1337 C C . TRP A 1 173 ? -7.150 -5.401 -0.141 1.00 93.94 173 TRP A C 1
ATOM 1339 O O . TRP A 1 173 ? -7.009 -6.430 -0.796 1.00 93.94 173 TRP A O 1
ATOM 1349 N N . GLN A 1 174 ? -7.545 -4.244 -0.660 1.00 95.44 174 GLN A N 1
ATOM 1350 C CA . GLN A 1 174 ? -7.811 -3.986 -2.068 1.00 95.44 174 GLN A CA 1
ATOM 1351 C C . GLN A 1 174 ? -7.116 -2.686 -2.466 1.00 95.44 174 GLN A C 1
ATOM 1353 O O . GLN A 1 174 ? -7.184 -1.701 -1.731 1.00 95.44 174 GLN A O 1
ATOM 1358 N N . ILE A 1 175 ? -6.504 -2.664 -3.645 1.00 95.12 175 ILE A N 1
ATOM 1359 C CA . ILE A 1 175 ? -6.009 -1.450 -4.286 1.00 95.12 175 ILE A CA 1
ATOM 1360 C C . ILE A 1 175 ? -7.048 -0.955 -5.294 1.00 95.12 175 ILE A C 1
ATOM 1362 O O . ILE A 1 175 ? -7.548 -1.707 -6.131 1.00 95.12 175 ILE A O 1
ATOM 1366 N N . LEU A 1 176 ? -7.370 0.332 -5.192 1.00 94.56 176 LEU A N 1
ATOM 1367 C CA . LEU A 1 176 ? -8.258 1.068 -6.083 1.00 94.56 176 LEU A CA 1
ATOM 1368 C C . LEU A 1 176 ? -7.457 2.147 -6.817 1.00 94.56 176 LEU A C 1
ATOM 1370 O O . LEU A 1 176 ? -6.669 2.865 -6.200 1.00 94.56 176 LEU A O 1
ATOM 1374 N N . GLU A 1 177 ? -7.680 2.295 -8.121 1.00 90.75 177 GLU A N 1
ATOM 1375 C CA . GLU A 1 177 ? -7.077 3.387 -8.889 1.00 90.75 177 GLU A CA 1
ATOM 1376 C C . GLU A 1 177 ? -7.714 4.734 -8.529 1.00 90.75 177 GLU A C 1
ATOM 1378 O O . GLU A 1 177 ? -8.933 4.852 -8.372 1.00 90.75 177 GLU A O 1
ATOM 1383 N N . VAL A 1 178 ? -6.883 5.772 -8.431 1.00 87.94 178 VAL A N 1
ATOM 1384 C CA . VAL A 1 178 ? -7.301 7.136 -8.109 1.00 87.94 178 VAL A CA 1
ATOM 1385 C C . VAL A 1 178 ? -6.784 8.105 -9.184 1.00 87.94 178 VAL A C 1
ATOM 1387 O O . VAL A 1 178 ? -5.658 7.958 -9.670 1.00 87.94 178 VAL A O 1
ATOM 1390 N N . PRO A 1 179 ? -7.566 9.130 -9.585 1.00 81.94 179 PRO A N 1
ATOM 1391 C CA . PRO A 1 179 ? -7.106 10.122 -10.552 1.00 81.94 179 PRO A CA 1
ATOM 1392 C C . PRO A 1 179 ? -5.789 10.788 -10.141 1.00 81.94 179 PRO A C 1
ATOM 1394 O O . PRO A 1 179 ? -5.556 11.046 -8.964 1.00 81.94 179 PRO A O 1
ATOM 1397 N N . GLY A 1 180 ? -4.961 11.131 -11.129 1.00 81.38 180 GLY A N 1
ATOM 1398 C CA . GLY A 1 180 ? -3.671 11.792 -10.897 1.00 81.38 180 GLY A CA 1
ATOM 1399 C C . GLY A 1 180 ? -2.480 10.842 -10.775 1.00 81.38 180 GLY A C 1
ATOM 1400 O O . GLY A 1 180 ? -1.392 11.302 -10.454 1.00 81.38 180 GLY A O 1
ATOM 1401 N N . GLY A 1 181 ? -2.661 9.550 -11.074 1.00 82.56 181 GLY A N 1
ATOM 1402 C CA . GLY A 1 181 ? -1.590 8.551 -10.979 1.00 82.56 181 GLY A CA 1
ATOM 1403 C C . GLY A 1 181 ? -1.379 8.024 -9.560 1.00 82.56 181 GLY A C 1
ATOM 1404 O O . GLY A 1 181 ? -0.320 7.478 -9.263 1.00 82.56 181 GLY A O 1
ATOM 1405 N N . PHE A 1 182 ? -2.379 8.197 -8.695 1.00 89.88 182 PHE A N 1
ATOM 1406 C CA . PHE A 1 182 ? -2.381 7.670 -7.339 1.00 89.88 182 PHE A CA 1
ATOM 1407 C C . PHE A 1 182 ? -3.126 6.337 -7.274 1.00 89.88 182 PHE A C 1
ATOM 1409 O O . PHE A 1 182 ? -3.970 6.016 -8.111 1.00 89.88 182 PHE A O 1
ATOM 1416 N N . SER A 1 183 ? -2.833 5.576 -6.234 1.00 93.12 183 SER A N 1
ATOM 1417 C CA . SER A 1 183 ? -3.552 4.363 -5.863 1.00 93.12 183 SER A CA 1
ATOM 1418 C C . SER A 1 183 ? -3.992 4.462 -4.411 1.00 93.12 183 SER A C 1
ATOM 1420 O O . SER A 1 183 ? -3.383 5.178 -3.620 1.00 93.12 183 SER A O 1
ATOM 1422 N N . MET A 1 184 ? -5.065 3.767 -4.054 1.00 94.25 184 MET A N 1
ATOM 1423 C CA . MET A 1 184 ? -5.604 3.756 -2.700 1.00 94.25 184 MET A CA 1
ATOM 1424 C C . MET A 1 184 ? -5.753 2.328 -2.208 1.00 94.25 184 MET A C 1
ATOM 1426 O O . MET A 1 184 ? -6.500 1.550 -2.796 1.00 94.25 184 MET A O 1
ATOM 1430 N N . THR A 1 185 ? -5.076 2.007 -1.113 1.00 94.81 185 THR A N 1
ATOM 1431 C CA . THR A 1 185 ? -5.290 0.754 -0.393 1.00 94.81 185 THR A CA 1
ATOM 1432 C C . THR A 1 185 ? -6.449 0.945 0.570 1.00 94.81 185 THR A C 1
ATOM 1434 O O . THR A 1 185 ? -6.459 1.896 1.353 1.00 94.81 185 THR A O 1
ATOM 1437 N N . VAL A 1 186 ? -7.415 0.033 0.532 1.00 95.06 186 VAL A N 1
ATOM 1438 C CA . VAL A 1 186 ? -8.522 -0.060 1.487 1.00 95.06 186 VAL A CA 1
ATOM 1439 C C . VAL A 1 186 ? -8.510 -1.438 2.132 1.00 95.06 186 VAL A C 1
ATOM 1441 O O . VAL A 1 186 ? -8.222 -2.423 1.455 1.00 95.06 186 VAL A O 1
ATOM 1444 N N . TRP A 1 187 ? -8.849 -1.525 3.418 1.00 94.94 187 TRP A N 1
ATOM 1445 C CA . TRP A 1 187 ? -8.999 -2.799 4.129 1.00 94.94 187 TRP A CA 1
ATOM 1446 C C . TRP A 1 187 ? -10.484 -3.104 4.388 1.00 94.94 187 TRP A C 1
ATOM 1448 O O . TRP A 1 187 ? -11.004 -2.757 5.453 1.00 94.94 187 TRP A O 1
ATOM 1458 N N . PRO A 1 188 ? -11.218 -3.696 3.423 1.00 92.69 188 PRO A N 1
ATOM 1459 C CA . PRO A 1 188 ? -12.642 -3.971 3.568 1.00 92.69 188 PRO A CA 1
ATOM 1460 C C . PRO A 1 188 ? -12.853 -5.181 4.479 1.00 92.69 188 PRO A C 1
ATOM 1462 O O . PRO A 1 188 ? -12.682 -6.328 4.075 1.00 92.69 188 PRO A O 1
ATOM 1465 N N . VAL A 1 189 ? -13.245 -4.934 5.723 1.00 94.38 189 VAL A N 1
ATOM 1466 C CA . VAL A 1 189 ? -13.427 -5.999 6.709 1.00 94.38 189 VAL A CA 1
ATOM 1467 C C . VAL A 1 189 ? -14.903 -6.367 6.851 1.00 94.38 189 VAL A C 1
ATOM 1469 O O . VAL A 1 189 ? -15.735 -5.5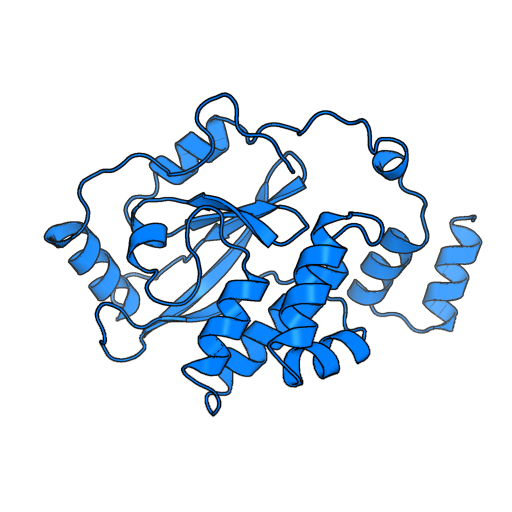08 7.132 1.00 94.38 189 VAL A O 1
ATOM 1472 N N . ALA A 1 190 ? -15.221 -7.654 6.691 1.00 92.19 190 ALA A N 1
ATOM 1473 C CA . ALA A 1 190 ? -16.576 -8.170 6.871 1.00 92.19 190 ALA A CA 1
ATOM 1474 C C . ALA A 1 190 ? -17.002 -8.178 8.349 1.00 92.19 190 ALA A C 1
ATOM 1476 O O . ALA A 1 190 ? -16.206 -8.513 9.234 1.00 92.19 190 ALA A O 1
ATOM 1477 N N . ASP A 1 191 ? -18.274 -7.866 8.597 1.00 92.56 191 ASP A N 1
ATOM 1478 C CA . ASP A 1 191 ? -18.882 -7.893 9.928 1.00 92.56 191 ASP A CA 1
ATOM 1479 C C . ASP A 1 191 ? -18.737 -9.273 10.593 1.00 92.56 191 ASP A C 1
ATOM 1481 O O . ASP A 1 191 ? -18.771 -10.317 9.939 1.00 92.56 191 ASP A O 1
ATOM 1485 N N . GLY A 1 192 ? -18.569 -9.278 11.917 1.00 90.88 192 GLY A N 1
ATOM 1486 C CA . GLY A 1 192 ? -18.433 -10.505 12.713 1.00 90.88 192 GLY A CA 1
ATOM 1487 C C . GLY A 1 192 ? -17.076 -11.213 12.607 1.00 90.88 192 GLY A C 1
ATOM 1488 O O . GLY A 1 192 ? -16.888 -12.258 13.225 1.00 90.88 192 GLY A O 1
ATOM 1489 N N . THR A 1 193 ? -16.117 -10.668 11.853 1.00 94.62 193 THR A N 1
ATOM 1490 C CA . THR A 1 193 ? -14.733 -11.168 11.841 1.00 94.62 193 THR A CA 1
ATOM 1491 C C . THR A 1 193 ? -13.916 -10.603 13.003 1.00 94.62 193 THR A C 1
ATOM 1493 O O . THR A 1 193 ? -14.206 -9.528 13.530 1.00 94.62 193 THR A O 1
ATOM 1496 N N . ARG A 1 194 ? -12.814 -11.280 13.356 1.00 92.75 194 ARG A N 1
ATOM 1497 C CA . ARG A 1 194 ? -11.881 -10.791 14.383 1.00 92.75 194 ARG A CA 1
ATOM 1498 C C . ARG A 1 194 ? -11.293 -9.419 14.042 1.00 92.75 194 ARG A C 1
ATOM 1500 O O . ARG A 1 194 ? -11.143 -8.573 14.919 1.00 92.75 194 ARG A O 1
ATOM 1507 N N . ALA A 1 195 ? -10.992 -9.196 12.765 1.00 92.69 195 ALA A N 1
ATOM 1508 C CA . ALA A 1 195 ? -10.554 -7.903 12.263 1.00 92.69 195 ALA A CA 1
ATOM 1509 C C . ALA A 1 195 ? -11.626 -6.825 12.504 1.00 92.69 195 ALA A C 1
ATOM 1511 O O . ALA A 1 195 ? -11.300 -5.745 12.984 1.00 92.69 195 ALA A O 1
ATOM 1512 N N . HIS A 1 196 ? -12.909 -7.126 12.269 1.00 94.44 196 HIS A N 1
ATOM 1513 C CA . HIS A 1 196 ? -13.997 -6.164 12.470 1.00 94.44 196 HIS A CA 1
ATOM 1514 C C . HIS A 1 196 ? -14.168 -5.783 13.944 1.00 94.44 196 HIS A C 1
ATOM 1516 O O . HIS A 1 196 ? -14.340 -4.606 14.271 1.00 94.44 196 HIS A O 1
ATOM 1522 N N . GLU A 1 197 ? -14.085 -6.767 14.843 1.00 92.94 197 GLU A N 1
ATOM 1523 C CA . GLU A 1 197 ? -14.110 -6.536 16.292 1.00 92.94 197 GLU A CA 1
ATOM 1524 C C . GLU A 1 197 ? -12.961 -5.625 16.732 1.00 92.94 197 GLU A C 1
ATOM 1526 O O . GLU A 1 197 ? -13.170 -4.687 17.504 1.00 92.94 197 GLU A O 1
ATOM 1531 N N . LEU A 1 198 ? -11.755 -5.872 16.210 1.00 92.06 198 LEU A N 1
ATOM 1532 C CA . LEU A 1 198 ? -10.574 -5.070 16.507 1.00 92.06 198 LEU A CA 1
ATOM 1533 C C . LEU A 1 198 ? -10.741 -3.621 16.028 1.00 92.06 198 LEU A C 1
ATOM 1535 O O . LEU A 1 198 ? -10.513 -2.699 16.810 1.00 92.06 198 LEU A O 1
ATOM 1539 N N . LEU A 1 199 ? -11.203 -3.404 14.791 1.00 92.81 199 LEU A N 1
ATOM 1540 C CA . LEU A 1 199 ? -11.469 -2.056 14.269 1.00 92.81 199 LEU A CA 1
ATOM 1541 C C . LEU A 1 199 ? -12.528 -1.317 15.089 1.00 92.81 199 LEU A C 1
ATOM 1543 O O . LEU A 1 199 ? -12.359 -0.140 15.409 1.00 92.81 199 LEU A O 1
ATOM 1547 N N . THR A 1 200 ? -13.603 -2.011 15.465 1.00 93.12 200 THR A N 1
ATOM 1548 C CA . THR A 1 200 ? -14.667 -1.451 16.308 1.00 93.12 200 THR A CA 1
ATOM 1549 C C . THR A 1 200 ? -14.113 -1.020 17.666 1.00 93.12 200 THR A C 1
ATOM 1551 O O . THR A 1 200 ? -14.344 0.111 18.095 1.00 93.12 200 THR A O 1
ATOM 1554 N N . HIS A 1 201 ? -13.308 -1.873 18.305 1.00 91.38 201 HIS A N 1
ATOM 1555 C CA . HIS A 1 201 ? -12.674 -1.554 19.579 1.00 91.38 201 HIS A CA 1
ATOM 1556 C C . HIS A 1 201 ? -11.730 -0.347 19.476 1.00 91.38 201 HIS A C 1
ATOM 1558 O O . HIS A 1 201 ? -11.793 0.558 20.310 1.00 91.38 201 HIS A O 1
ATOM 1564 N N . ILE A 1 202 ? -10.883 -0.302 18.444 1.00 91.31 202 ILE A N 1
ATOM 1565 C CA . ILE A 1 202 ? -9.955 0.812 18.197 1.00 91.31 202 ILE A CA 1
ATOM 1566 C C . ILE A 1 202 ? -10.724 2.121 18.018 1.00 91.31 202 ILE A C 1
ATOM 1568 O O . ILE A 1 202 ? -10.408 3.116 18.672 1.00 91.31 202 ILE A O 1
ATOM 1572 N N . ARG A 1 203 ? -11.774 2.121 17.191 1.00 91.00 203 ARG A N 1
ATOM 1573 C CA . ARG A 1 203 ? -12.625 3.297 16.975 1.00 91.00 203 ARG A CA 1
ATOM 1574 C C . ARG A 1 203 ? -13.181 3.858 18.276 1.00 91.00 203 ARG A C 1
ATOM 1576 O O . ARG A 1 203 ? -13.176 5.065 18.472 1.00 91.00 203 ARG A O 1
ATOM 1583 N N . GLU A 1 204 ? -13.701 2.985 19.131 1.00 90.69 204 GLU A N 1
ATOM 1584 C CA . GLU A 1 204 ? -14.429 3.383 20.337 1.00 90.69 204 GLU A CA 1
ATOM 1585 C C . GLU A 1 204 ? -13.510 3.800 21.483 1.00 90.69 204 GLU A C 1
ATOM 1587 O O . GLU A 1 204 ? -13.926 4.568 22.349 1.00 90.69 204 GLU A O 1
ATOM 1592 N N . THR A 1 205 ? -12.271 3.301 21.503 1.00 89.25 205 THR A N 1
ATOM 1593 C CA . THR A 1 205 ? -11.378 3.462 22.659 1.00 89.25 205 THR A CA 1
ATOM 1594 C C . THR A 1 205 ? -10.105 4.249 22.376 1.00 89.25 205 THR A C 1
ATOM 1596 O O . THR A 1 205 ? -9.495 4.755 23.320 1.00 89.25 205 THR A O 1
ATOM 1599 N N . LYS A 1 206 ? -9.682 4.357 21.112 1.00 85.88 206 LYS A N 1
ATOM 1600 C CA . LYS A 1 206 ? -8.372 4.908 20.736 1.00 85.88 206 LYS A CA 1
ATOM 1601 C C . LYS A 1 206 ? -8.456 6.098 19.793 1.00 85.88 206 LYS A C 1
ATOM 1603 O O . LYS A 1 206 ? -7.648 7.018 19.925 1.00 85.88 206 LYS A O 1
ATOM 1608 N N . LEU A 1 207 ? -9.392 6.080 18.845 1.00 85.06 207 LEU A N 1
ATOM 1609 C CA . LEU A 1 207 ? -9.497 7.144 17.849 1.00 85.06 207 LEU A CA 1
ATOM 1610 C C . LEU A 1 207 ? -10.129 8.405 18.440 1.00 85.06 207 LEU A C 1
ATOM 1612 O O . LEU A 1 207 ? -10.993 8.351 19.313 1.00 85.06 207 LEU A O 1
ATOM 1616 N N . THR A 1 208 ? -9.680 9.558 17.950 1.00 82.31 208 THR A N 1
ATOM 1617 C CA . THR A 1 208 ? -10.053 10.881 18.474 1.00 82.31 208 THR A CA 1
ATOM 1618 C C . THR A 1 208 ? -10.770 11.760 17.449 1.00 82.31 208 THR A C 1
ATOM 1620 O O . THR A 1 208 ? -11.113 12.898 17.764 1.00 82.31 208 THR A O 1
ATOM 1623 N N . GLY A 1 209 ? -11.022 11.250 16.238 1.00 76.62 209 GLY A N 1
ATOM 1624 C CA . GLY A 1 209 ? -11.643 12.000 15.146 1.00 76.62 209 GLY A CA 1
ATOM 1625 C C . GLY A 1 209 ? -10.662 12.948 14.459 1.00 76.62 209 GLY A C 1
ATOM 1626 O O . GLY A 1 209 ? -11.047 14.039 14.033 1.00 76.62 209 GLY A O 1
ATOM 1627 N N . ARG A 1 210 ? -9.378 12.578 14.399 1.00 71.88 210 ARG A N 1
ATOM 1628 C CA . ARG A 1 210 ? -8.351 13.388 13.733 1.00 71.88 210 ARG A CA 1
ATOM 1629 C C . ARG A 1 210 ? -8.628 13.451 12.231 1.00 71.88 210 ARG A C 1
ATOM 1631 O O . ARG A 1 210 ? -9.026 12.449 11.638 1.00 71.88 210 ARG A O 1
ATOM 1638 N N . PRO A 1 211 ? -8.380 14.609 11.596 1.00 68.94 211 PRO A N 1
ATOM 1639 C CA . PRO A 1 211 ? -8.461 14.702 10.147 1.00 68.94 211 PRO A CA 1
ATOM 1640 C C . PRO A 1 211 ? -7.423 13.783 9.490 1.00 68.94 211 PRO A C 1
ATOM 1642 O O . PRO A 1 211 ? -6.397 13.453 10.093 1.00 68.94 211 PRO A O 1
ATOM 1645 N N . VAL A 1 212 ? -7.690 13.417 8.234 1.00 71.00 212 VAL A N 1
ATOM 1646 C CA . VAL A 1 212 ? -6.733 12.728 7.357 1.00 71.00 212 VAL A CA 1
ATOM 1647 C C . VAL A 1 212 ? -5.378 13.434 7.401 1.00 71.00 212 VAL A C 1
ATOM 1649 O O . VAL A 1 212 ? -5.295 14.659 7.290 1.00 71.00 212 VAL A O 1
ATOM 1652 N N . ARG A 1 213 ? -4.309 12.649 7.546 1.00 69.25 213 ARG A N 1
ATOM 1653 C CA . ARG A 1 213 ? -2.931 13.132 7.406 1.00 69.25 213 ARG A CA 1
ATOM 1654 C C . ARG A 1 213 ? -2.546 12.985 5.931 1.00 69.25 213 ARG A C 1
ATOM 1656 O O . ARG A 1 213 ? -2.610 11.885 5.403 1.00 69.25 213 ARG A O 1
ATOM 1663 N N . GLY A 1 214 ? -2.251 14.087 5.245 1.00 59.03 214 GLY A N 1
ATOM 1664 C CA . GLY A 1 214 ? -2.133 14.177 3.773 1.00 59.03 214 GLY A CA 1
ATOM 1665 C C . GLY A 1 214 ? -2.225 15.633 3.340 1.00 59.03 214 GLY A C 1
ATOM 1666 O O . GLY A 1 214 ? -2.870 16.382 4.070 1.00 59.03 214 GLY A O 1
ATOM 1667 N N . PRO A 1 215 ? -1.530 16.106 2.284 1.00 53.06 215 PRO A N 1
ATOM 1668 C CA . PRO A 1 215 ? -0.919 17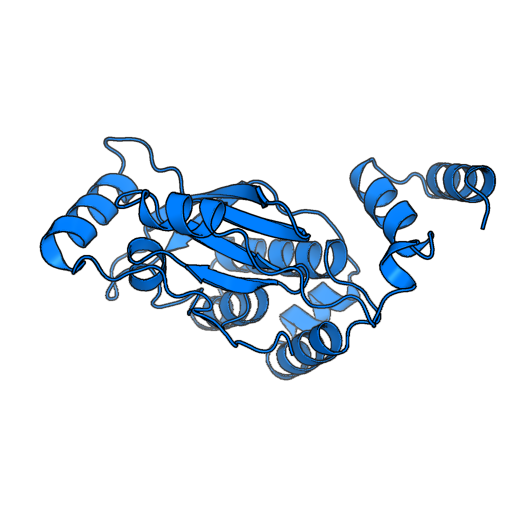.423 2.327 1.00 53.06 215 PRO A CA 1
ATOM 1669 C C . PRO A 1 215 ? -1.973 18.528 2.347 1.00 53.06 215 PRO A C 1
ATOM 1671 O O . PRO A 1 215 ? -2.546 18.890 1.323 1.00 53.06 215 PRO A O 1
ATOM 1674 N N . LEU A 1 216 ? -2.179 19.121 3.523 1.00 41.81 216 LEU A N 1
ATOM 1675 C CA . LEU A 1 216 ? -2.776 20.444 3.635 1.00 41.81 216 LEU A CA 1
ATOM 1676 C C . LEU A 1 216 ? -1.805 21.417 2.949 1.00 41.81 216 LEU A C 1
ATOM 1678 O O . LEU A 1 216 ? -0.650 21.480 3.355 1.00 41.81 216 LEU A O 1
ATOM 1682 N N . GLN A 1 217 ? -2.261 22.086 1.881 1.00 39.50 217 GLN A N 1
ATOM 1683 C CA . GLN A 1 217 ? -1.588 23.143 1.097 1.00 39.50 217 GLN A CA 1
ATOM 1684 C C . GLN A 1 217 ? -0.065 23.316 1.306 1.00 39.50 217 GLN A C 1
ATOM 1686 O O . GLN A 1 217 ? 0.379 23.854 2.317 1.00 39.50 217 GLN A O 1
ATOM 1691 N N . GLY A 1 218 ? 0.731 23.012 0.271 1.00 40.09 218 GLY A N 1
ATOM 1692 C CA . GLY A 1 218 ? 2.143 23.427 0.200 1.00 40.09 218 GLY A CA 1
ATOM 1693 C C . GLY A 1 218 ? 3.189 22.333 0.431 1.00 40.09 218 GLY A C 1
ATOM 1694 O O . GLY A 1 218 ? 4.343 22.654 0.706 1.00 40.09 218 GLY A O 1
ATOM 1695 N N . TRP A 1 219 ? 2.831 21.054 0.299 1.00 40.06 219 TRP A N 1
ATOM 1696 C CA . TRP A 1 219 ? 3.821 19.977 0.333 1.00 40.06 219 TRP A CA 1
ATOM 1697 C C . TRP A 1 219 ? 4.565 19.853 -1.006 1.00 40.06 219 TRP A C 1
ATOM 1699 O O . TRP A 1 219 ? 3.913 19.786 -2.053 1.00 40.06 219 TRP A O 1
ATOM 1709 N N . PRO A 1 220 ? 5.908 19.798 -1.011 1.00 39.19 220 PRO A N 1
ATOM 1710 C CA . PRO A 1 220 ? 6.653 19.478 -2.213 1.00 39.19 220 PRO A CA 1
ATOM 1711 C C . PRO A 1 220 ? 6.559 17.971 -2.465 1.00 39.19 220 PRO A C 1
ATOM 1713 O O . PRO A 1 220 ? 6.934 17.171 -1.609 1.00 39.19 220 PRO A O 1
ATOM 1716 N N . ILE A 1 221 ? 6.099 17.577 -3.652 1.00 43.12 221 ILE A N 1
ATOM 1717 C CA . ILE A 1 221 ? 6.516 16.282 -4.199 1.00 43.12 221 ILE A CA 1
ATOM 1718 C C . ILE A 1 221 ? 8.024 16.419 -4.419 1.00 43.12 221 ILE A C 1
ATOM 1720 O O . ILE A 1 221 ? 8.449 17.327 -5.139 1.00 43.12 221 ILE A O 1
ATOM 1724 N N . ARG A 1 222 ? 8.815 15.632 -3.688 1.00 44.06 222 ARG A N 1
ATOM 1725 C CA . ARG A 1 222 ? 10.263 15.559 -3.895 1.00 44.06 222 ARG A CA 1
ATOM 1726 C C . ARG A 1 222 ? 10.571 14.691 -5.101 1.00 44.06 222 ARG A C 1
ATOM 1728 O O . ARG A 1 222 ? 9.874 13.668 -5.261 1.00 44.06 222 ARG A O 1
#

Foldseek 3Di:
DDPVVLVVVCVVVVPDPFSSLLSVVQVDCPPVVVPPVPPQPAADPVVLVVQLVCLLKWKFKAALQQFTFKTYQLVCQLDPQADHRRDGRLVRLVSNCVVVVPDVQSLVSNLQSLQSSLQRDDPPDPSNVVVLVVCVVVDVSSVVSNVVSRHGHDAWDWDFTDHPNHGTDIFIWGWDDGPRRMIMIIGDDDPPGPSSVVSVCCSVPPDDSDRMDHDDPDDDPD

pLDDT: mean 83.0, std 15.35, range [35.88, 96.81]

Radius of gyration: 18.49 Å; chains: 1; bounding box: 41×40×57 Å

Organism: NCBI:txid670052

Sequence (222 aa):
MSDQVLNSLAVALRLDETERAYFFRIARPSPSSVDSSRTPVPLSEHVLTLLSSWSNVPAYVFDSNQDIVAINEMADYLSPGYAWYGDNIAISAFGALTLFPDNADFVDIARSTVAALRFNADPDNPRLREIVGQLAVDSPLFSQMWIDHDARPMTEGTVPISVDGSELVTFPWQILEVPGGFSMTVWPVADGTRAHELLTHIRETKLTGRPVRGPLQGWPIR

Secondary structure (DSSP, 8-state):
--HHHHHHHHHHTT--HHHHHHHHHHHS--GGGG-TT----PPPHHHHHHHHH-SSS-EEEE-TT-BEEEE-HHHHHS-SSS--TT-BHHHHHHHHHHHSTT-HHHHHHHHHHHHHHHHHS-TT-HHHHHHHHHHHHH-HHHHHHHHTT------EEEEEE-STTPPPEEEEEEEEEETTTEEEEE--PPTTSHHHHHHHHHHHHT---PPPBS--S-----